Protein AF-A0AAQ4DG81-F1 (afdb_monomer_lite)

InterPro domains:
  IPR052586 Activating signal cointegrator 1 complex subunit 2 [PTHR21494] (2-215)

pLDDT: mean 88.27, std 15.43, range [37.88, 98.56]

Sequence (234 aa):
MHFIDKQKFADLIYENFIFDIPKIFDVCVMFGRGNHDLVCRMVEHIMSCQPKYSSDLKDIEDTMLLAFERAEQSIQSEDDSDIYAAPRRLDEGKASEGSQLCLMPFWKLLERITYTVDIAATLATFLEVYPTAATIFTLETVGPRLSRFFDATFPALKEELVRRNAVKSFEPVFSMVKKRLSYAKTCVLKVFRSLLQQSCLQPLIELGQAKQVGQEIPYLESFFEVICNCLTEK

Secondary structure (DSSP, 8-state):
-----HHHHHHHHHHTTS--HHHHHHHHHHHTTTSHHHHHHHHHHHHHH-THHHHHHHHTHHHHHHHHHHHHHHHHSPPS--TTSPPPPTT------S-GGGTS-HHHHHHHHHHHHHHHHHHHHHHHH-GGGGGTS-HHHHHHHHHHHHHHHHHHHHHHHHHHHHHH--HHHHHHHHHHHHHHHHHHHHHHHHHHIIIIIHHHHHHHHHT-TTTTHHHHHHHHHHHHHHHHT-

Radius of gyration: 21.44 Å; chains: 1; bounding box: 72×44×58 Å

Foldseek 3Di:
DDDDDLLRVLCCCPVVPVDAPVVLLVCLLVCCVPPVVVNLVVSCSNCVSHVVNLVSLLVCLVVLLVLLVCLLVLQVDDDPPPPPDDDDDPVPPPDDPDRCLLVDDPVSLLVSLVSLLSSLSSLLSSCVSPLLSLQSHDLLVVLLSLLLSLVRRLVSSVVSLVVVCVPPVPPVVSVVSVVSSVNSSVSSVSSNVSNLCNQAVVVLVVCVVVVVPPPNVVSVVSNVSSVVSSVVSD

Structure (mmCIF, N/CA/C/O backbone):
data_AF-A0AAQ4DG81-F1
#
_entry.id   AF-A0AAQ4DG81-F1
#
loop_
_atom_site.group_PDB
_atom_site.id
_atom_site.type_symbol
_atom_site.label_atom_id
_atom_site.label_alt_id
_atom_site.label_comp_id
_atom_site.label_asym_id
_atom_site.label_entity_id
_atom_site.label_seq_id
_atom_site.pdbx_PDB_ins_code
_atom_site.Cartn_x
_atom_site.Cartn_y
_atom_site.Cartn_z
_atom_site.occupancy
_atom_site.B_iso_or_equiv
_atom_site.auth_seq_id
_atom_site.auth_comp_id
_atom_site.auth_asym_id
_atom_site.auth_atom_id
_atom_site.pdbx_PDB_model_num
ATOM 1 N N . MET A 1 1 ? -39.486 -6.828 5.037 1.00 52.09 1 MET A N 1
ATOM 2 C CA . MET A 1 1 ? -38.156 -6.251 5.318 1.00 52.09 1 MET A CA 1
ATOM 3 C C . MET A 1 1 ? -37.238 -7.424 5.619 1.00 52.09 1 MET A C 1
ATOM 5 O O . MET A 1 1 ? -37.469 -8.099 6.612 1.00 52.09 1 MET A O 1
ATOM 9 N N . HIS A 1 2 ? -36.319 -7.762 4.714 1.00 77.94 2 HIS A N 1
ATOM 10 C CA . HIS A 1 2 ? -35.383 -8.869 4.925 1.00 77.94 2 HIS A CA 1
ATOM 11 C C . HIS A 1 2 ? -34.107 -8.299 5.543 1.00 77.94 2 HIS A C 1
ATOM 13 O O . HIS A 1 2 ? -33.476 -7.442 4.933 1.00 77.94 2 HIS A O 1
ATOM 19 N N . PHE A 1 3 ? -33.766 -8.731 6.756 1.00 88.31 3 PHE A N 1
ATOM 20 C CA . PHE A 1 3 ? -32.523 -8.362 7.429 1.00 88.31 3 PHE A CA 1
ATOM 21 C C . PHE A 1 3 ? -31.887 -9.607 8.048 1.00 88.31 3 PHE A C 1
ATOM 23 O O . PHE A 1 3 ? -32.584 -10.560 8.401 1.00 88.31 3 PHE A O 1
ATOM 30 N N . ILE A 1 4 ? -30.562 -9.593 8.148 1.00 89.75 4 ILE A N 1
ATOM 31 C CA . ILE A 1 4 ? -29.772 -10.616 8.832 1.00 89.75 4 ILE A CA 1
ATOM 32 C C . ILE A 1 4 ? -29.310 -9.997 10.154 1.00 89.75 4 ILE A C 1
ATOM 34 O O . ILE A 1 4 ? -28.958 -8.820 10.197 1.00 89.75 4 ILE A O 1
ATOM 38 N N . ASP A 1 5 ? -29.352 -10.775 11.233 1.00 93.81 5 ASP A N 1
ATOM 39 C CA . ASP A 1 5 ? -28.763 -10.391 12.520 1.00 93.81 5 ASP A CA 1
ATOM 40 C C . ASP A 1 5 ? -27.277 -10.029 12.338 1.00 93.81 5 ASP A C 1
ATOM 42 O O . ASP A 1 5 ? -26.565 -10.722 11.609 1.00 93.81 5 ASP A O 1
ATOM 46 N N . LYS A 1 6 ? -26.804 -8.965 13.002 1.00 91.62 6 LYS A N 1
ATOM 47 C CA . LYS A 1 6 ? -25.427 -8.464 12.882 1.00 91.62 6 LYS A CA 1
ATOM 48 C C . LYS A 1 6 ? -24.381 -9.555 13.136 1.00 91.62 6 LYS A C 1
ATOM 50 O O . LYS A 1 6 ? -23.441 -9.667 12.355 1.00 91.62 6 LYS A O 1
ATOM 55 N N . GLN A 1 7 ? -24.561 -10.376 14.173 1.00 94.06 7 GLN A N 1
ATOM 56 C CA .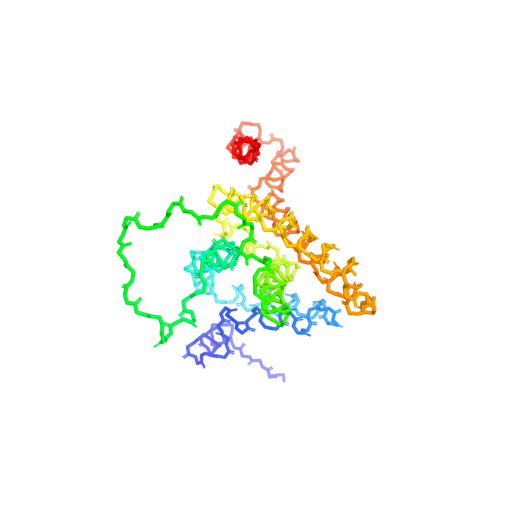 GLN A 1 7 ? -23.606 -11.439 14.492 1.00 94.06 7 GLN A CA 1
ATOM 57 C C . GLN A 1 7 ? -23.649 -12.543 13.435 1.00 94.06 7 GLN A C 1
ATOM 59 O O . GLN A 1 7 ? -22.614 -12.959 12.930 1.00 94.06 7 GLN A O 1
ATOM 64 N N . LYS A 1 8 ? -24.852 -12.957 13.017 1.00 95.31 8 LYS A N 1
ATOM 65 C CA . LYS A 1 8 ? -25.003 -13.975 11.965 1.00 95.31 8 LYS A CA 1
ATOM 66 C C . LYS A 1 8 ? -24.430 -13.511 10.631 1.00 95.31 8 LYS A C 1
ATOM 68 O O . LYS A 1 8 ? -23.891 -14.325 9.894 1.00 95.31 8 LYS A O 1
ATOM 73 N N . PHE A 1 9 ? -24.559 -12.225 10.311 1.00 95.38 9 PHE A N 1
ATOM 74 C CA . PHE A 1 9 ? -23.943 -11.637 9.128 1.00 95.38 9 PHE A CA 1
ATOM 75 C C . PHE A 1 9 ? -22.414 -11.663 9.234 1.00 95.38 9 PHE A C 1
ATOM 77 O O . PHE A 1 9 ? -21.766 -12.109 8.292 1.00 95.38 9 PHE A O 1
ATOM 84 N N . ALA A 1 10 ? -21.852 -11.254 10.376 1.00 96.31 10 ALA A N 1
ATOM 85 C CA . ALA A 1 10 ? -20.411 -11.274 10.627 1.00 96.31 10 ALA A CA 1
ATOM 86 C C . ALA A 1 10 ? -19.812 -12.689 10.539 1.00 96.31 10 ALA A C 1
ATOM 88 O O . ALA A 1 10 ? -18.753 -12.873 9.936 1.00 96.31 10 ALA A O 1
ATOM 89 N N . ASP A 1 11 ? -20.500 -13.687 11.097 1.00 96.88 11 ASP A N 1
ATOM 90 C CA . ASP A 1 11 ? -20.086 -15.091 11.023 1.00 96.88 11 ASP A CA 1
ATOM 91 C C . ASP A 1 11 ? -20.225 -15.622 9.589 1.00 96.88 11 ASP A C 1
ATOM 93 O O . ASP A 1 11 ? -19.331 -16.291 9.080 1.00 96.88 11 ASP A O 1
ATOM 97 N N . LEU A 1 12 ? -21.314 -15.276 8.892 1.00 96.88 12 LEU A N 1
ATOM 98 C CA . LEU A 1 12 ? -21.535 -15.684 7.505 1.00 96.88 12 LEU A CA 1
ATOM 99 C C . LEU A 1 12 ? -20.408 -15.195 6.590 1.00 96.88 12 LEU A C 1
ATOM 101 O O . LEU A 1 12 ? -19.873 -15.997 5.826 1.00 96.88 12 LEU A O 1
ATOM 105 N N . ILE A 1 13 ? -20.054 -13.906 6.653 1.00 97.25 13 ILE A N 1
ATOM 106 C CA . ILE A 1 13 ? -19.060 -13.333 5.734 1.00 97.25 13 ILE A CA 1
ATOM 107 C C . ILE A 1 13 ? -17.643 -13.854 5.989 1.00 97.25 13 ILE A C 1
ATOM 109 O O . ILE A 1 13 ? -16.891 -14.029 5.030 1.00 97.25 13 ILE A O 1
ATOM 113 N N . TYR A 1 14 ? -17.316 -14.139 7.253 1.00 97.94 14 TYR A N 1
ATOM 114 C CA . TYR A 1 14 ? -15.988 -14.580 7.670 1.00 97.94 14 TYR A CA 1
ATOM 115 C C . TYR A 1 14 ? -15.810 -16.088 7.518 1.00 97.94 14 TYR A C 1
ATOM 117 O O . TYR A 1 14 ? -14.952 -16.541 6.767 1.00 97.94 14 TYR A O 1
ATOM 125 N N . GLU A 1 15 ? -16.669 -16.878 8.164 1.00 97.56 15 GLU A N 1
ATOM 126 C CA . GLU A 1 15 ? -16.514 -18.337 8.246 1.00 97.56 15 GLU A CA 1
ATOM 127 C C . GLU A 1 15 ? -16.753 -19.030 6.893 1.00 97.56 15 GLU A C 1
ATOM 129 O O . GLU A 1 15 ? -16.342 -20.171 6.696 1.00 97.56 15 GLU A O 1
ATOM 134 N N . ASN A 1 16 ? -17.399 -18.348 5.937 1.00 97.44 16 ASN A N 1
ATOM 135 C CA . ASN A 1 16 ? -17.627 -18.865 4.583 1.00 97.44 16 ASN A CA 1
ATOM 136 C C . ASN A 1 16 ? -16.730 -18.205 3.523 1.00 97.44 16 ASN A C 1
ATOM 138 O O . ASN A 1 16 ? -16.992 -18.376 2.333 1.00 97.44 16 ASN A O 1
ATOM 142 N N . PHE A 1 17 ? -15.699 -17.449 3.925 1.00 96.50 17 PHE A N 1
ATOM 143 C CA . PHE A 1 17 ? -14.748 -16.791 3.015 1.00 96.50 17 PHE A CA 1
ATOM 144 C C . PHE A 1 17 ? -15.415 -15.915 1.939 1.00 96.50 17 PHE A C 1
ATOM 146 O O . PHE A 1 17 ? -14.898 -15.770 0.827 1.00 96.50 17 PHE A O 1
ATOM 153 N N . ILE A 1 18 ? -16.571 -15.321 2.263 1.00 97.25 18 ILE A N 1
ATOM 154 C CA . ILE A 1 18 ? -17.243 -14.365 1.371 1.00 97.25 18 ILE A CA 1
ATOM 155 C C . ILE A 1 18 ? -16.333 -13.154 1.170 1.00 97.25 18 ILE A C 1
ATOM 157 O O . ILE A 1 18 ? -16.189 -12.665 0.050 1.00 97.25 18 ILE A O 1
ATOM 161 N N . PHE A 1 19 ? -15.674 -12.726 2.249 1.00 97.44 19 PHE A N 1
ATOM 162 C CA . PHE A 1 19 ? -14.574 -11.776 2.203 1.00 97.44 19 PHE A CA 1
ATOM 163 C C . PHE A 1 19 ? -13.348 -12.328 2.929 1.00 97.44 19 PHE A C 1
ATOM 165 O O . PHE A 1 19 ? -13.460 -12.918 4.003 1.00 97.44 19 PHE A O 1
ATOM 172 N N . ASP A 1 20 ? -12.187 -12.062 2.343 1.00 96.69 20 ASP A N 1
ATOM 173 C CA . ASP A 1 20 ? -10.876 -12.042 2.985 1.00 96.69 20 ASP A CA 1
ATOM 174 C C . ASP A 1 20 ? -10.201 -10.696 2.661 1.00 96.69 20 ASP A C 1
ATOM 176 O O . ASP A 1 20 ? -10.697 -9.928 1.828 1.00 96.69 20 ASP A O 1
ATOM 180 N N . ILE A 1 21 ? -9.090 -10.379 3.331 1.00 97.25 21 ILE A N 1
ATOM 181 C CA . ILE A 1 21 ? -8.389 -9.102 3.122 1.00 97.25 21 ILE A CA 1
ATOM 182 C C . ILE A 1 21 ? -7.982 -8.890 1.648 1.00 97.25 21 ILE A C 1
ATOM 184 O O . ILE A 1 21 ? -8.259 -7.806 1.130 1.00 97.25 21 ILE A O 1
ATOM 188 N N . PRO A 1 22 ? -7.437 -9.890 0.919 1.00 96.69 22 PRO A N 1
ATOM 189 C CA . PRO A 1 22 ? -7.179 -9.748 -0.516 1.00 96.69 22 PRO A CA 1
ATOM 190 C C . PRO A 1 22 ? -8.425 -9.396 -1.347 1.00 96.69 22 PRO A C 1
ATOM 192 O O . PRO A 1 22 ? -8.369 -8.485 -2.167 1.00 96.69 22 PRO A O 1
ATOM 195 N N . LYS A 1 23 ? -9.583 -10.028 -1.108 1.00 97.69 23 LYS A N 1
ATOM 196 C CA . LYS A 1 23 ? -10.835 -9.668 -1.802 1.00 97.69 23 LYS A CA 1
ATOM 197 C C . LYS A 1 23 ? -11.294 -8.253 -1.460 1.00 97.69 23 LYS A C 1
ATOM 199 O O . LYS A 1 23 ? -11.835 -7.564 -2.322 1.00 97.69 23 LYS A O 1
ATOM 204 N N . ILE A 1 24 ? -11.097 -7.804 -0.220 1.00 98.12 24 ILE A N 1
ATOM 205 C CA . ILE A 1 24 ? -11.407 -6.423 0.181 1.00 98.12 24 ILE A CA 1
ATOM 206 C C . ILE A 1 24 ? -10.501 -5.441 -0.573 1.00 98.12 24 ILE A C 1
ATOM 208 O O . ILE A 1 24 ? -10.992 -4.440 -1.097 1.00 98.12 24 ILE A O 1
ATOM 212 N N . PHE A 1 25 ? -9.209 -5.746 -0.703 1.00 97.94 25 PHE A N 1
ATOM 213 C CA . PHE A 1 25 ? -8.278 -4.971 -1.524 1.00 97.94 25 PHE A CA 1
ATOM 214 C C . PHE A 1 25 ? -8.734 -4.884 -2.984 1.00 97.94 25 PHE A C 1
ATOM 216 O O . PHE A 1 25 ? -8.826 -3.778 -3.527 1.00 97.94 25 PHE A O 1
ATOM 223 N N . ASP A 1 26 ? -9.100 -6.015 -3.587 1.00 97.69 26 ASP A N 1
ATOM 224 C CA . ASP A 1 26 ? -9.597 -6.067 -4.964 1.00 97.69 26 ASP A CA 1
ATOM 225 C C . ASP A 1 26 ? -10.853 -5.209 -5.142 1.00 97.69 26 ASP A C 1
ATOM 227 O O . ASP A 1 26 ? -10.960 -4.436 -6.096 1.00 97.69 26 ASP A O 1
ATOM 231 N N . VAL A 1 27 ? -11.798 -5.280 -4.199 1.00 98.00 27 VAL A N 1
ATOM 232 C CA . VAL A 1 27 ? -13.010 -4.451 -4.213 1.00 98.00 27 VAL A CA 1
ATOM 233 C C . VAL A 1 27 ? -12.665 -2.960 -4.197 1.00 98.00 27 VAL A C 1
ATOM 235 O O . VAL A 1 27 ? -13.229 -2.193 -4.987 1.00 98.00 27 VAL A O 1
ATOM 238 N N . CYS A 1 28 ? -11.730 -2.543 -3.339 1.00 98.25 28 CYS A N 1
ATOM 239 C CA . CYS A 1 28 ? -11.278 -1.156 -3.262 1.00 98.25 28 CYS A CA 1
ATOM 240 C C . CYS A 1 28 ? -10.670 -0.690 -4.590 1.00 98.25 28 CYS A C 1
ATOM 242 O O . CYS A 1 28 ? -11.063 0.355 -5.109 1.00 98.25 28 CYS A O 1
ATOM 244 N N . VAL A 1 29 ? -9.758 -1.470 -5.174 1.00 97.12 29 VAL A N 1
ATOM 245 C CA . VAL A 1 29 ? -9.079 -1.114 -6.432 1.00 97.12 29 VAL A CA 1
ATOM 246 C C . VAL A 1 29 ? -10.050 -1.078 -7.610 1.00 97.12 29 VAL A C 1
ATOM 248 O O . VAL A 1 29 ? -10.037 -0.130 -8.399 1.00 97.12 29 VAL A O 1
ATOM 251 N N . MET A 1 30 ? -10.914 -2.087 -7.727 1.00 96.50 30 MET A N 1
ATOM 252 C CA . MET A 1 30 ? -11.793 -2.254 -8.884 1.00 96.50 30 MET A CA 1
ATOM 253 C C . MET A 1 30 ? -12.976 -1.285 -8.869 1.00 96.50 30 MET A C 1
ATOM 255 O O . MET A 1 30 ? -13.354 -0.755 -9.917 1.00 96.50 30 MET A O 1
ATOM 259 N N . PHE A 1 31 ? -13.565 -1.026 -7.697 1.00 97.06 31 PHE A N 1
ATOM 260 C CA . PHE A 1 31 ? -14.816 -0.267 -7.589 1.00 97.06 31 PHE A CA 1
ATOM 261 C C . PHE A 1 31 ? -14.678 1.072 -6.859 1.00 97.06 31 PHE A C 1
ATOM 263 O O . PHE A 1 31 ? -15.556 1.925 -7.011 1.00 97.06 31 PHE A O 1
ATOM 270 N N . GLY A 1 32 ? -13.585 1.306 -6.125 1.00 94.31 32 GLY A N 1
ATOM 271 C CA . GLY A 1 32 ? -13.413 2.492 -5.280 1.00 94.31 32 GLY A CA 1
ATOM 272 C C . GLY A 1 32 ? -13.394 3.814 -6.047 1.00 94.31 32 GLY A C 1
ATOM 273 O O . GLY A 1 32 ? -13.863 4.820 -5.531 1.00 94.31 32 GLY A O 1
ATOM 274 N N . ARG A 1 33 ? -12.936 3.833 -7.306 1.00 90.31 33 ARG A N 1
ATOM 275 C CA . ARG A 1 33 ? -12.939 5.061 -8.124 1.00 90.31 33 ARG A CA 1
ATOM 276 C C . ARG A 1 33 ? -14.325 5.428 -8.665 1.00 90.31 33 ARG A C 1
ATOM 278 O O . ARG A 1 33 ? -14.633 6.607 -8.794 1.00 90.31 33 ARG A O 1
ATOM 285 N N . GLY A 1 34 ? -15.126 4.432 -9.044 1.00 92.81 34 GLY A N 1
ATOM 286 C CA . GLY A 1 34 ? -16.436 4.645 -9.672 1.00 92.81 34 GLY A CA 1
ATOM 287 C C . GLY A 1 34 ? -17.590 4.737 -8.675 1.00 92.81 34 GLY A C 1
ATOM 288 O O . GLY A 1 34 ? -18.585 5.393 -8.958 1.00 92.81 34 GLY A O 1
ATOM 289 N N . ASN A 1 35 ? -17.452 4.092 -7.514 1.00 95.69 35 ASN A N 1
ATOM 290 C CA . ASN A 1 35 ? -18.508 3.944 -6.512 1.00 95.69 35 ASN A CA 1
ATOM 291 C C . ASN A 1 35 ? -17.991 4.247 -5.096 1.00 95.69 35 ASN A C 1
ATOM 293 O O . ASN A 1 35 ? -18.364 3.554 -4.151 1.00 95.69 35 ASN A O 1
ATOM 297 N N . HIS A 1 36 ? -17.119 5.252 -4.959 1.00 95.31 36 HIS A N 1
ATOM 298 C CA . HIS A 1 36 ? -16.350 5.529 -3.740 1.00 95.31 36 HIS A CA 1
ATOM 299 C C . HIS A 1 36 ? -17.193 5.467 -2.458 1.00 95.31 36 HIS A C 1
ATOM 301 O O . HIS A 1 36 ? -16.982 4.582 -1.637 1.00 95.31 36 HIS A O 1
ATOM 307 N N . ASP A 1 37 ? -18.228 6.303 -2.338 1.00 97.12 37 ASP A N 1
ATOM 308 C CA . ASP A 1 37 ? -19.053 6.394 -1.122 1.00 97.12 37 ASP A CA 1
ATOM 309 C C . ASP A 1 37 ? -19.781 5.086 -0.765 1.00 97.12 37 ASP A C 1
ATOM 311 O O . ASP A 1 37 ? -20.070 4.805 0.401 1.00 97.12 37 ASP A O 1
ATOM 315 N N . LEU A 1 38 ? -20.134 4.278 -1.769 1.00 97.94 38 LEU A N 1
ATOM 316 C CA . LEU A 1 38 ? -20.751 2.973 -1.538 1.00 97.94 38 LEU A CA 1
ATOM 317 C C . LEU A 1 38 ? -19.712 1.966 -1.046 1.00 97.94 38 LEU A C 1
ATOM 319 O O . LEU A 1 38 ? -19.984 1.230 -0.099 1.00 97.94 38 LEU A O 1
ATOM 323 N N . VAL A 1 39 ? -18.534 1.953 -1.669 1.00 98.31 39 VAL A N 1
ATOM 324 C CA . VAL A 1 39 ? -17.438 1.055 -1.304 1.00 98.31 39 VAL A CA 1
ATOM 325 C C . VAL A 1 39 ? -16.915 1.385 0.095 1.00 98.31 39 VAL A C 1
ATOM 327 O O . VAL A 1 39 ? -16.777 0.463 0.890 1.00 98.31 39 VAL A O 1
ATOM 330 N N . CYS A 1 40 ? -16.745 2.665 0.450 1.00 98.31 40 CYS A N 1
ATOM 331 C CA . CYS A 1 40 ? -16.357 3.089 1.802 1.00 98.31 40 CYS A CA 1
ATOM 332 C C . CYS A 1 40 ? -17.328 2.555 2.855 1.00 98.31 40 CYS A C 1
ATOM 334 O O . CYS A 1 40 ? -16.913 1.848 3.768 1.00 98.31 40 CYS A O 1
ATOM 336 N N . ARG A 1 41 ? -18.638 2.781 2.677 1.00 97.88 41 ARG A N 1
ATOM 337 C CA . ARG A 1 41 ? -19.657 2.262 3.607 1.00 97.88 41 ARG A CA 1
ATOM 338 C C . ARG A 1 41 ? -19.664 0.739 3.686 1.00 97.88 41 ARG A C 1
ATOM 340 O O . ARG A 1 41 ? -19.895 0.184 4.755 1.00 97.88 41 ARG A O 1
ATOM 347 N N . MET A 1 42 ? -19.451 0.057 2.563 1.00 97.69 42 MET A N 1
ATOM 348 C CA . MET A 1 42 ? -19.429 -1.402 2.525 1.00 97.69 42 MET A CA 1
ATOM 349 C C . MET A 1 42 ? -18.219 -1.961 3.277 1.00 97.69 42 MET A C 1
ATOM 351 O O . MET A 1 42 ? -18.390 -2.836 4.121 1.00 97.69 42 MET A O 1
ATOM 355 N N . VAL A 1 43 ? -17.020 -1.441 3.007 1.00 98.00 43 VAL A N 1
ATOM 356 C CA . VAL A 1 43 ? -15.783 -1.880 3.666 1.00 98.00 43 VAL A CA 1
ATOM 357 C C . VAL A 1 43 ? -15.807 -1.520 5.147 1.00 98.00 43 VAL A C 1
ATOM 359 O O . VAL A 1 43 ? -15.543 -2.384 5.974 1.00 98.00 43 VAL A O 1
ATOM 362 N N . GLU A 1 44 ? -16.217 -0.303 5.509 1.00 97.06 44 GLU A N 1
ATOM 363 C CA . GLU A 1 44 ? -16.378 0.103 6.909 1.00 97.06 44 GLU A CA 1
ATOM 364 C C . GLU A 1 44 ? -17.353 -0.821 7.652 1.00 97.06 44 GLU A C 1
ATOM 366 O O . GLU A 1 44 ? -17.082 -1.249 8.775 1.00 97.06 44 GLU A O 1
ATOM 371 N N . HIS A 1 45 ? -18.463 -1.205 7.016 1.00 95.62 45 HIS A N 1
ATOM 372 C CA . HIS A 1 45 ? -19.415 -2.144 7.600 1.00 95.62 45 HIS A CA 1
ATOM 373 C C . HIS A 1 45 ? -18.823 -3.554 7.760 1.00 95.62 45 HIS A C 1
ATOM 375 O O . HIS A 1 45 ? -18.995 -4.156 8.816 1.00 95.62 45 HIS A O 1
ATOM 381 N N . ILE A 1 46 ? -18.100 -4.074 6.762 1.00 96.69 46 ILE A N 1
ATOM 382 C CA . ILE A 1 46 ? -17.428 -5.384 6.841 1.00 96.69 46 ILE A CA 1
ATOM 383 C C . ILE A 1 46 ? -16.412 -5.395 7.992 1.00 96.69 46 ILE A C 1
ATOM 385 O O . ILE A 1 46 ? -16.488 -6.259 8.867 1.00 96.69 46 ILE A O 1
ATOM 389 N N . MET A 1 47 ? -15.518 -4.402 8.026 1.00 96.44 47 MET A N 1
ATOM 390 C CA . MET A 1 47 ? -14.441 -4.302 9.015 1.00 96.44 47 MET A CA 1
ATOM 391 C C . MET A 1 47 ? -14.979 -4.083 10.438 1.00 96.44 47 MET A C 1
ATOM 393 O O . MET A 1 47 ? -14.463 -4.657 11.391 1.00 96.44 47 MET A O 1
ATOM 397 N N . SER A 1 48 ? -16.044 -3.289 10.604 1.00 94.19 48 SER A N 1
ATOM 398 C CA . SER A 1 48 ? -16.634 -3.012 11.927 1.00 94.19 48 SER A CA 1
ATOM 399 C C . SER A 1 48 ? -17.571 -4.109 12.444 1.00 94.19 48 SER A C 1
ATOM 401 O O . SER A 1 48 ? -17.767 -4.227 13.656 1.00 94.19 48 SER A O 1
ATOM 403 N N . CYS A 1 49 ? -18.177 -4.910 11.563 1.00 94.19 49 CYS A N 1
ATOM 404 C CA . CYS A 1 49 ? -19.026 -6.032 11.972 1.00 94.19 49 CYS A CA 1
ATOM 405 C C . CYS A 1 49 ? -18.232 -7.254 12.413 1.00 94.19 49 CYS A C 1
ATOM 407 O O . CYS A 1 49 ? -18.715 -7.992 13.268 1.00 94.19 49 CYS A O 1
ATOM 409 N N . GLN A 1 50 ? -17.045 -7.465 11.848 1.00 96.69 50 GLN A N 1
ATOM 410 C CA . GLN A 1 50 ? -16.225 -8.632 12.128 1.00 96.69 50 GLN A CA 1
ATOM 411 C C . GLN A 1 50 ? -14.796 -8.213 12.516 1.00 96.69 50 GLN A C 1
ATOM 413 O O . GLN A 1 50 ? -13.956 -8.008 11.638 1.00 96.69 50 GLN A O 1
ATOM 418 N N . PRO A 1 51 ? -14.487 -8.137 13.826 1.00 94.44 51 PRO A N 1
ATOM 419 C CA . PRO A 1 51 ? -13.174 -7.714 14.315 1.00 94.44 51 PRO A CA 1
ATOM 420 C C . PRO A 1 51 ? -12.009 -8.608 13.873 1.00 94.44 51 PRO A C 1
ATOM 422 O O . PRO A 1 51 ? -10.872 -8.140 13.845 1.00 94.44 51 PRO A O 1
ATOM 425 N N . LYS A 1 52 ? -12.268 -9.877 13.517 1.00 97.12 52 LYS A N 1
ATOM 426 C CA . LYS A 1 52 ? -11.224 -10.794 13.032 1.00 97.12 52 LYS A CA 1
ATOM 427 C C . LYS A 1 52 ? -10.501 -10.253 11.792 1.00 97.12 52 LYS A C 1
ATOM 429 O O . LYS A 1 52 ? -9.297 -10.440 11.690 1.00 97.12 52 LYS A O 1
ATOM 434 N N . TYR A 1 53 ? -11.174 -9.486 10.929 1.00 97.75 53 TYR A N 1
ATOM 435 C CA . TYR A 1 53 ? -10.519 -8.859 9.776 1.00 97.75 53 TYR A CA 1
ATOM 436 C C . TYR A 1 53 ? -9.440 -7.844 10.167 1.00 97.75 53 TYR A C 1
ATOM 438 O O . TYR A 1 53 ? -8.459 -7.698 9.448 1.00 97.75 53 TYR A O 1
ATOM 446 N N . SER A 1 54 ? -9.563 -7.162 11.308 1.00 95.62 54 SER A N 1
ATOM 447 C CA . SER A 1 54 ? -8.490 -6.284 11.793 1.00 95.62 54 SER A CA 1
ATOM 448 C C . SER A 1 54 ? -7.260 -7.079 12.241 1.00 95.62 54 SER A C 1
ATOM 450 O O . SER A 1 54 ? -6.141 -6.608 12.059 1.00 95.62 54 SER A O 1
ATOM 452 N N . SER A 1 55 ? -7.459 -8.281 12.800 1.00 95.94 55 SER A N 1
ATOM 453 C CA . SER A 1 55 ? -6.360 -9.203 13.120 1.00 95.94 55 SER A CA 1
ATOM 454 C C . SER A 1 55 ? -5.707 -9.717 11.843 1.00 95.94 55 SER A C 1
ATOM 456 O O . SER A 1 55 ? -4.500 -9.577 11.693 1.00 95.94 55 SER A O 1
ATOM 458 N N . ASP A 1 56 ? -6.508 -10.203 10.892 1.00 97.06 56 ASP A N 1
ATOM 459 C CA . ASP A 1 56 ? -6.004 -10.680 9.603 1.00 97.06 56 ASP A CA 1
ATOM 460 C C . ASP A 1 56 ? -5.225 -9.571 8.881 1.00 97.06 56 ASP A C 1
ATOM 462 O O . ASP A 1 56 ? -4.165 -9.817 8.316 1.00 97.06 56 ASP A O 1
ATOM 466 N N . LEU A 1 57 ? -5.715 -8.326 8.933 1.00 96.12 57 LEU A N 1
ATOM 467 C CA . LEU A 1 57 ? -5.035 -7.179 8.337 1.00 96.12 57 LEU A CA 1
ATOM 468 C C . LEU A 1 57 ? -3.670 -6.908 8.985 1.00 96.12 57 LEU A C 1
ATOM 470 O O . LEU A 1 57 ? -2.720 -6.564 8.284 1.00 96.12 57 LEU A O 1
ATOM 474 N N . LYS A 1 58 ? -3.565 -7.070 10.306 1.00 95.00 58 LYS A N 1
ATOM 475 C CA . LYS A 1 58 ? -2.291 -6.954 11.015 1.00 95.00 58 LYS A CA 1
ATOM 476 C C . LYS A 1 58 ? -1.325 -8.064 10.599 1.00 95.00 58 LYS A C 1
ATOM 478 O O . LYS A 1 58 ? -0.160 -7.786 10.336 1.00 95.00 58 LYS A O 1
ATOM 483 N N . ASP A 1 59 ? -1.819 -9.291 10.464 1.00 94.06 59 ASP A N 1
ATOM 484 C CA . ASP A 1 59 ? -1.008 -10.446 10.068 1.00 94.06 59 ASP A CA 1
ATOM 485 C C . ASP A 1 59 ? -0.477 -10.330 8.624 1.00 94.06 59 ASP A C 1
ATOM 487 O O . ASP A 1 59 ? 0.551 -10.924 8.290 1.00 94.06 59 ASP A O 1
ATOM 491 N N . ILE A 1 60 ? -1.121 -9.534 7.757 1.00 93.44 60 ILE A N 1
ATOM 492 C CA . ILE A 1 60 ? -0.598 -9.274 6.407 1.00 93.44 60 ILE A CA 1
ATOM 493 C C . ILE A 1 60 ? 0.445 -8.151 6.331 1.00 93.44 60 ILE A C 1
ATOM 495 O O . ILE A 1 60 ? 1.007 -7.968 5.248 1.00 93.44 60 ILE A O 1
ATOM 499 N N . GLU A 1 61 ? 0.715 -7.398 7.406 1.00 94.00 61 GLU A N 1
ATOM 500 C CA . GLU A 1 61 ? 1.678 -6.279 7.396 1.00 94.00 61 GLU A CA 1
ATOM 501 C C . GLU A 1 61 ? 3.041 -6.721 6.847 1.00 94.00 61 GLU A C 1
ATOM 503 O O . GLU A 1 61 ? 3.523 -6.158 5.861 1.00 94.00 61 GLU A O 1
ATOM 508 N N . ASP A 1 62 ? 3.605 -7.795 7.403 1.00 92.62 62 ASP A N 1
ATOM 509 C CA . ASP A 1 62 ? 4.887 -8.356 6.965 1.00 92.62 62 ASP A CA 1
ATOM 510 C C . ASP A 1 62 ? 4.839 -8.837 5.512 1.00 92.62 62 ASP A C 1
ATOM 512 O O . ASP A 1 62 ? 5.790 -8.666 4.748 1.00 92.62 62 ASP A O 1
ATOM 516 N N . THR A 1 63 ? 3.709 -9.409 5.091 1.00 93.69 63 THR A N 1
ATOM 517 C CA . THR A 1 63 ? 3.523 -9.871 3.708 1.00 93.69 63 THR A CA 1
ATOM 518 C C . THR A 1 63 ? 3.502 -8.694 2.731 1.00 93.69 63 THR A C 1
ATOM 520 O O . THR A 1 63 ? 4.070 -8.780 1.639 1.00 93.69 63 THR A O 1
ATOM 523 N N . MET A 1 64 ? 2.879 -7.581 3.121 1.00 94.38 64 MET A N 1
ATOM 524 C CA . MET A 1 64 ? 2.845 -6.342 2.349 1.00 94.38 64 MET A CA 1
ATOM 525 C C . MET A 1 64 ? 4.238 -5.711 2.260 1.00 94.38 64 MET A C 1
ATOM 527 O O . MET A 1 64 ? 4.678 -5.374 1.160 1.00 94.38 64 MET A O 1
ATOM 531 N N . LEU A 1 65 ? 4.971 -5.629 3.374 1.00 94.69 65 LEU A N 1
ATOM 532 C CA . LEU A 1 65 ? 6.347 -5.128 3.381 1.00 94.69 65 LEU A CA 1
ATOM 533 C C . LEU A 1 65 ? 7.260 -5.982 2.504 1.00 94.69 65 LEU A C 1
ATOM 535 O O . LEU A 1 65 ? 7.990 -5.450 1.667 1.00 94.69 65 LEU A O 1
ATOM 539 N N . LEU A 1 66 ? 7.136 -7.305 2.596 1.00 94.69 66 LEU A N 1
ATOM 540 C CA . LEU A 1 66 ? 7.870 -8.232 1.746 1.00 94.69 66 LEU A CA 1
ATOM 541 C C . LEU A 1 66 ? 7.543 -8.041 0.257 1.00 94.69 66 LEU A C 1
ATOM 543 O O . LEU A 1 66 ? 8.409 -8.239 -0.595 1.00 94.69 66 LEU A O 1
ATOM 547 N N . ALA A 1 67 ? 6.318 -7.642 -0.096 1.00 95.75 67 ALA A N 1
ATOM 548 C CA . ALA A 1 67 ? 5.961 -7.339 -1.480 1.00 95.75 67 ALA A CA 1
ATOM 549 C C . ALA A 1 67 ? 6.710 -6.105 -2.017 1.00 95.75 67 ALA A C 1
ATOM 551 O O . ALA A 1 67 ? 7.201 -6.150 -3.151 1.00 95.75 67 ALA A O 1
ATOM 552 N N . PHE A 1 68 ? 6.848 -5.048 -1.205 1.00 96.38 68 PHE A N 1
ATOM 553 C CA . PHE A 1 68 ? 7.658 -3.866 -1.529 1.00 96.38 68 PHE A CA 1
ATOM 554 C C . PHE A 1 68 ? 9.153 -4.193 -1.591 1.00 96.38 68 PHE A C 1
ATOM 556 O O . PHE A 1 68 ? 9.819 -3.817 -2.554 1.00 96.38 68 PHE A O 1
ATOM 563 N N . GLU A 1 69 ? 9.669 -4.961 -0.632 1.00 94.44 69 GLU A N 1
ATOM 564 C CA . GLU A 1 69 ? 11.066 -5.411 -0.627 1.00 94.44 69 GLU A CA 1
ATOM 565 C C . GLU A 1 69 ? 11.392 -6.260 -1.858 1.00 94.44 69 GLU A C 1
ATOM 567 O O . GLU A 1 69 ? 12.418 -6.054 -2.500 1.00 94.44 69 GLU A O 1
ATOM 572 N N . ARG A 1 70 ? 10.498 -7.173 -2.257 1.00 92.31 70 ARG A N 1
ATOM 573 C CA . ARG A 1 70 ? 10.654 -7.954 -3.493 1.00 92.31 70 ARG A CA 1
ATOM 574 C C . ARG A 1 70 ? 10.648 -7.067 -4.731 1.00 92.31 70 ARG A C 1
ATOM 576 O O . ARG A 1 70 ? 11.411 -7.326 -5.658 1.00 92.31 70 ARG A O 1
ATOM 583 N N . ALA A 1 71 ? 9.810 -6.030 -4.767 1.00 93.06 71 ALA A N 1
ATOM 584 C CA . ALA A 1 71 ? 9.816 -5.069 -5.866 1.00 93.06 71 ALA A CA 1
ATOM 585 C C . ALA A 1 71 ? 11.157 -4.315 -5.939 1.00 93.06 71 ALA A C 1
ATOM 587 O O . ALA A 1 71 ? 11.734 -4.244 -7.024 1.00 93.06 71 ALA A O 1
ATOM 588 N N . GLU A 1 72 ? 11.691 -3.846 -4.807 1.00 92.81 72 GLU A N 1
ATOM 589 C CA . GLU A 1 72 ? 13.026 -3.228 -4.716 1.00 92.81 72 GLU A CA 1
ATOM 590 C C . GLU A 1 72 ? 14.130 -4.199 -5.168 1.00 92.81 72 GLU A C 1
ATOM 592 O O . GLU A 1 72 ? 14.916 -3.889 -6.061 1.00 92.81 72 GLU A O 1
ATOM 597 N N . GLN A 1 73 ? 14.169 -5.408 -4.608 1.00 89.44 73 GLN A N 1
ATOM 598 C CA . GLN A 1 73 ? 15.186 -6.417 -4.920 1.00 89.44 73 GLN A CA 1
ATOM 599 C C . GLN A 1 73 ? 15.136 -6.849 -6.385 1.00 89.44 73 GLN A C 1
ATOM 601 O O . GLN A 1 73 ? 16.175 -7.082 -6.998 1.00 89.44 73 GLN A O 1
ATOM 606 N N . SER A 1 74 ? 13.949 -6.910 -6.990 1.00 85.94 74 SER A N 1
ATOM 607 C CA . SER A 1 74 ? 13.787 -7.273 -8.404 1.00 85.94 74 SER A CA 1
ATOM 608 C C . SER A 1 74 ? 14.405 -6.269 -9.388 1.00 85.94 74 SER A C 1
ATOM 610 O O . SER A 1 74 ? 14.545 -6.571 -10.574 1.00 85.94 74 SER A O 1
ATOM 612 N N . ILE A 1 75 ? 14.755 -5.075 -8.901 1.00 85.19 75 ILE A N 1
ATOM 613 C CA . ILE A 1 75 ? 15.461 -4.030 -9.648 1.00 85.19 75 ILE A CA 1
ATOM 614 C C . ILE A 1 75 ? 16.983 -4.186 -9.511 1.00 85.19 75 ILE A C 1
ATOM 616 O O . ILE A 1 75 ? 17.720 -3.797 -10.416 1.00 85.19 75 ILE A O 1
ATOM 620 N N . GLN A 1 76 ? 17.440 -4.753 -8.391 1.00 76.31 76 GLN A N 1
ATOM 621 C CA . GLN A 1 76 ? 18.851 -4.894 -8.019 1.00 76.31 76 GLN A CA 1
ATOM 622 C C . GLN A 1 76 ? 19.441 -6.281 -8.337 1.00 76.31 76 GLN A C 1
ATOM 624 O O . GLN A 1 76 ? 20.660 -6.419 -8.360 1.00 76.31 76 GLN A O 1
ATOM 629 N N . SER A 1 77 ? 18.600 -7.302 -8.525 1.00 68.94 77 SER A N 1
ATOM 630 C CA . SER A 1 77 ? 19.015 -8.705 -8.662 1.00 68.94 77 SER A CA 1
ATOM 631 C C . SER A 1 77 ? 19.300 -9.130 -10.100 1.00 68.94 77 SER A C 1
ATOM 633 O O . SER A 1 77 ? 18.600 -8.730 -11.038 1.00 68.94 77 SER A O 1
ATOM 635 N N . GLU A 1 78 ? 20.295 -10.017 -10.234 1.00 55.25 78 GLU A N 1
ATOM 636 C CA . GLU A 1 78 ? 20.514 -10.798 -11.449 1.00 55.25 78 GLU A CA 1
ATOM 637 C C . GLU A 1 78 ? 19.318 -11.743 -11.572 1.00 55.25 78 GLU A C 1
ATOM 639 O O . GLU A 1 78 ? 18.930 -12.381 -10.595 1.00 55.25 78 GLU A O 1
ATOM 644 N N . ASP A 1 79 ? 18.672 -11.786 -12.736 1.00 52.34 79 ASP A N 1
ATOM 645 C CA . ASP A 1 79 ? 17.552 -12.698 -12.962 1.00 52.34 79 ASP A CA 1
ATOM 646 C C . ASP A 1 79 ? 17.938 -14.141 -12.561 1.00 52.34 79 ASP A C 1
ATOM 648 O O . ASP A 1 79 ? 18.855 -14.716 -13.141 1.00 52.34 79 ASP A O 1
ATOM 652 N N . ASP A 1 80 ? 17.125 -14.783 -11.715 1.00 48.03 80 ASP A N 1
ATOM 653 C CA . ASP A 1 80 ? 17.062 -16.250 -11.524 1.00 48.03 80 ASP A CA 1
ATOM 654 C C . ASP A 1 80 ? 16.596 -16.997 -12.802 1.00 48.03 80 ASP A C 1
ATOM 656 O O . ASP A 1 80 ? 16.270 -18.185 -12.784 1.00 48.03 80 ASP A O 1
ATOM 660 N N . SER A 1 81 ? 16.532 -16.320 -13.955 1.00 44.19 81 SER A N 1
ATOM 661 C CA . SER A 1 81 ? 16.081 -16.895 -15.224 1.00 44.19 81 SER A CA 1
ATOM 662 C C . SER A 1 81 ? 17.210 -17.524 -16.031 1.00 44.19 81 SER A C 1
ATOM 664 O O . SER A 1 81 ? 17.208 -17.436 -17.256 1.00 44.19 81 SER A O 1
ATOM 666 N N . ASP A 1 82 ? 18.133 -18.189 -15.353 1.00 43.12 82 ASP A N 1
ATOM 667 C CA . ASP A 1 82 ? 19.106 -19.066 -15.975 1.00 43.12 82 ASP A CA 1
ATOM 668 C C . ASP A 1 82 ? 18.922 -20.494 -15.439 1.00 43.12 82 ASP A C 1
ATOM 670 O O . ASP A 1 82 ? 19.810 -21.109 -14.858 1.00 43.12 82 ASP A O 1
ATOM 674 N N . ILE A 1 83 ? 17.771 -21.095 -15.760 1.00 43.78 83 ILE A N 1
ATOM 675 C CA . ILE A 1 83 ? 17.595 -22.563 -15.716 1.00 43.78 83 ILE A CA 1
ATOM 676 C C . ILE A 1 83 ? 18.624 -23.262 -16.653 1.00 43.78 83 ILE A C 1
ATOM 678 O O . ILE A 1 83 ? 18.791 -24.479 -16.612 1.00 43.78 83 ILE A O 1
ATOM 682 N N . TYR A 1 84 ? 19.369 -22.491 -17.461 1.00 44.66 84 TYR A N 1
ATOM 683 C CA . TYR A 1 84 ? 20.458 -22.942 -18.328 1.00 44.66 84 TYR A CA 1
ATOM 684 C C . TYR A 1 84 ? 21.852 -22.362 -18.013 1.00 44.66 84 TYR A C 1
ATOM 686 O O . TYR A 1 84 ? 22.787 -22.714 -18.737 1.00 44.66 84 TYR A O 1
ATOM 694 N N . ALA A 1 85 ? 22.060 -21.527 -16.981 1.00 46.94 85 ALA A N 1
ATOM 695 C CA . ALA A 1 85 ? 23.437 -21.167 -16.615 1.00 46.94 85 ALA A CA 1
ATOM 696 C C . ALA A 1 85 ? 24.040 -22.223 -15.701 1.00 46.94 85 ALA A C 1
ATOM 698 O O . ALA A 1 85 ? 23.457 -22.648 -14.705 1.00 46.94 85 ALA A O 1
ATOM 699 N N . ALA A 1 86 ? 25.251 -22.637 -16.059 1.00 37.88 86 ALA A N 1
ATOM 700 C CA . ALA A 1 86 ? 26.083 -23.475 -15.219 1.00 37.88 86 ALA A CA 1
ATOM 701 C C . ALA A 1 86 ? 26.264 -22.844 -13.819 1.00 37.88 86 ALA A C 1
ATOM 703 O O . ALA A 1 86 ? 26.307 -21.614 -13.712 1.00 37.88 86 ALA A O 1
ATOM 704 N N . PRO A 1 87 ? 26.423 -23.661 -12.757 1.00 42.19 87 PRO A N 1
ATOM 705 C CA . PRO A 1 87 ? 26.661 -23.162 -11.406 1.00 42.19 87 PRO A CA 1
ATOM 706 C C . PRO A 1 87 ? 27.877 -22.229 -11.385 1.00 42.19 87 PRO A C 1
ATOM 708 O O . PRO A 1 87 ? 28.982 -22.648 -11.740 1.00 42.19 87 PRO A O 1
ATOM 711 N N . ARG A 1 88 ? 27.681 -20.973 -10.973 1.00 53.25 88 ARG A N 1
ATOM 712 C CA . ARG A 1 88 ? 28.778 -20.019 -10.761 1.00 53.25 88 ARG A CA 1
ATOM 713 C C . ARG A 1 88 ? 29.303 -20.118 -9.339 1.00 53.25 88 ARG A C 1
ATOM 715 O O . ARG A 1 88 ? 28.567 -20.439 -8.404 1.00 53.25 88 ARG A O 1
ATOM 722 N N . ARG A 1 89 ? 30.601 -19.875 -9.179 1.00 48.09 89 ARG A N 1
ATOM 723 C CA . ARG A 1 89 ? 31.263 -19.940 -7.878 1.00 48.09 89 ARG A CA 1
ATOM 724 C C . ARG A 1 89 ? 31.015 -18.643 -7.094 1.00 48.09 89 ARG A C 1
ATOM 726 O O . ARG A 1 89 ? 30.943 -17.560 -7.668 1.00 48.09 89 ARG A O 1
ATOM 733 N N . LEU A 1 90 ? 30.899 -18.761 -5.771 1.00 46.00 90 LEU A N 1
ATOM 734 C CA . LEU A 1 90 ? 30.569 -17.670 -4.833 1.00 46.00 90 LEU A CA 1
ATOM 735 C C . LEU A 1 90 ? 31.572 -16.495 -4.837 1.00 46.00 90 LEU A C 1
ATOM 737 O O . LEU A 1 90 ? 31.290 -15.435 -4.288 1.00 46.00 90 LEU A O 1
ATOM 741 N N . ASP A 1 91 ? 32.739 -16.676 -5.449 1.00 50.72 91 ASP A N 1
ATOM 742 C CA . ASP A 1 91 ? 33.826 -15.708 -5.583 1.00 50.72 91 ASP A CA 1
ATOM 743 C C . ASP A 1 91 ? 33.721 -14.800 -6.829 1.00 50.72 91 ASP A C 1
ATOM 745 O O . ASP A 1 91 ? 34.467 -13.826 -6.927 1.00 50.72 91 ASP A O 1
ATOM 749 N N . GLU A 1 92 ? 32.772 -15.039 -7.743 1.00 46.34 92 GLU A N 1
ATOM 750 C CA . GLU A 1 92 ? 32.617 -14.261 -8.991 1.00 46.34 92 GLU A CA 1
ATOM 751 C C . GLU A 1 92 ? 31.658 -13.052 -8.878 1.00 46.34 92 GLU A C 1
ATOM 753 O O . GLU A 1 92 ? 31.586 -12.224 -9.785 1.00 46.34 92 GLU A O 1
ATOM 758 N N . GLY A 1 93 ? 30.962 -12.882 -7.748 1.00 43.69 93 GLY A N 1
ATOM 759 C CA . GLY A 1 93 ? 29.902 -11.875 -7.547 1.00 43.69 93 GLY A CA 1
ATOM 760 C C . GLY A 1 93 ? 30.347 -10.419 -7.332 1.00 43.69 93 GLY A C 1
ATOM 761 O O . GLY A 1 93 ? 29.628 -9.653 -6.697 1.00 43.69 93 GLY A O 1
ATOM 762 N N . LYS A 1 94 ? 31.534 -10.012 -7.799 1.00 42.03 94 LYS A N 1
ATOM 763 C CA . LYS A 1 94 ? 32.056 -8.637 -7.618 1.00 42.03 94 LYS A CA 1
ATOM 764 C C . LYS A 1 94 ? 32.457 -7.944 -8.921 1.00 42.03 94 LYS A C 1
ATOM 766 O O . LYS A 1 94 ? 33.406 -7.165 -8.937 1.00 42.03 94 LYS A O 1
ATOM 771 N N . ALA A 1 95 ? 31.749 -8.207 -10.018 1.00 38.75 95 ALA A N 1
ATOM 772 C CA . ALA A 1 95 ? 32.055 -7.569 -11.296 1.00 38.75 95 ALA A CA 1
ATOM 773 C C . ALA A 1 95 ? 30.814 -7.252 -12.148 1.00 38.75 95 ALA A C 1
ATOM 775 O O . ALA A 1 95 ? 30.691 -7.739 -13.266 1.00 38.75 95 ALA A O 1
ATOM 776 N N . SER A 1 96 ? 29.924 -6.381 -11.658 1.00 40.66 96 SER A N 1
ATOM 777 C CA . SER A 1 96 ? 29.279 -5.378 -12.521 1.00 40.66 96 SER A CA 1
ATOM 778 C C . SER A 1 96 ? 28.623 -4.273 -11.689 1.00 40.66 96 SER A C 1
ATOM 780 O O . SER A 1 96 ? 27.515 -4.424 -11.190 1.00 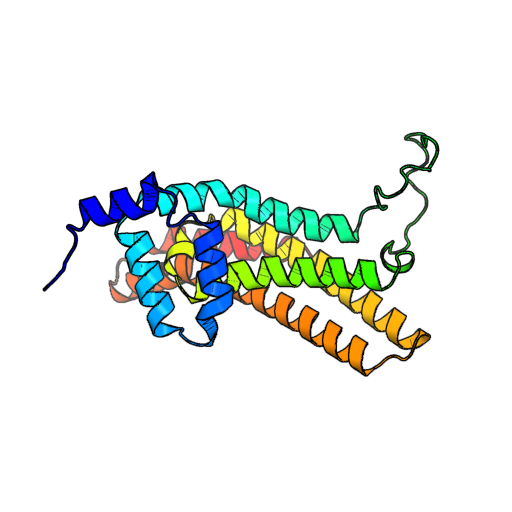40.66 96 SER A O 1
ATOM 782 N N . GLU A 1 97 ? 29.291 -3.127 -11.567 1.00 39.66 97 GLU A N 1
ATOM 783 C CA . GLU A 1 97 ? 28.720 -1.869 -11.050 1.00 39.66 97 GLU A CA 1
ATOM 784 C C . GLU A 1 97 ? 27.837 -1.160 -12.107 1.00 39.66 97 GLU A C 1
ATOM 786 O O . GLU A 1 97 ? 27.723 0.064 -12.138 1.00 39.66 97 GLU A O 1
ATOM 791 N N . GLY A 1 98 ? 27.223 -1.917 -13.023 1.00 46.66 98 GLY A N 1
ATOM 792 C CA . GLY A 1 98 ? 26.249 -1.416 -13.990 1.00 46.66 98 GLY A CA 1
ATOM 793 C C . GLY A 1 98 ? 24.829 -1.750 -13.543 1.00 46.66 98 GLY A C 1
ATOM 794 O O . GLY A 1 98 ? 24.555 -2.886 -13.169 1.00 46.66 98 GLY A O 1
ATOM 795 N N . SER A 1 99 ? 23.907 -0.782 -13.614 1.00 55.28 99 SER A N 1
ATOM 796 C CA . SER A 1 99 ? 22.479 -1.013 -13.348 1.00 55.28 99 SER A CA 1
ATOM 797 C C . SER A 1 99 ? 21.966 -2.169 -14.215 1.00 55.28 99 SER A C 1
ATOM 799 O O . SER A 1 99 ? 21.844 -2.030 -15.432 1.00 55.28 99 SER A O 1
ATOM 801 N N . GLN A 1 100 ? 21.685 -3.325 -13.612 1.00 69.19 100 GLN A N 1
ATOM 802 C CA . GLN A 1 100 ? 21.296 -4.562 -14.310 1.00 69.19 100 GLN A CA 1
ATOM 803 C C . GLN A 1 100 ? 19.967 -4.430 -15.062 1.00 69.19 100 GLN A C 1
ATOM 805 O O . GLN A 1 100 ? 19.711 -5.133 -16.045 1.00 69.19 100 GLN A O 1
ATOM 810 N N . LEU A 1 101 ? 19.173 -3.424 -14.685 1.00 81.44 101 LEU A N 1
ATOM 811 C CA . LEU A 1 101 ? 18.058 -2.926 -15.474 1.00 81.44 101 LEU A CA 1
ATOM 812 C C . LEU A 1 101 ? 18.440 -2.676 -16.935 1.00 81.44 101 LEU A C 1
ATOM 814 O O . LEU A 1 101 ? 17.588 -2.847 -17.794 1.00 81.44 101 LEU A O 1
ATOM 818 N N . CYS A 1 102 ? 19.679 -2.299 -17.261 1.00 80.44 102 CYS A N 1
ATOM 819 C CA . CYS A 1 102 ? 20.075 -2.019 -18.640 1.00 80.44 102 CYS A CA 1
ATOM 820 C C . CYS A 1 102 ? 20.122 -3.262 -19.544 1.00 80.44 102 CYS A C 1
ATOM 822 O O . CYS A 1 102 ? 19.939 -3.125 -20.759 1.00 80.44 102 CYS A O 1
ATOM 824 N N . LEU A 1 103 ? 20.320 -4.450 -18.957 1.00 82.06 103 LEU A N 1
ATOM 825 C CA . LEU A 1 103 ? 20.502 -5.724 -19.659 1.00 82.06 103 LEU A CA 1
ATOM 826 C C . LEU A 1 103 ? 19.174 -6.430 -19.959 1.00 82.06 103 LEU A C 1
ATOM 828 O O . LEU A 1 103 ? 19.061 -7.137 -20.961 1.00 82.06 103 LEU A O 1
ATOM 832 N N . MET A 1 104 ? 18.144 -6.226 -19.132 1.00 85.62 104 MET A N 1
ATOM 833 C CA . MET A 1 104 ? 16.877 -6.947 -19.289 1.00 85.62 104 MET A CA 1
ATOM 834 C C . MET A 1 104 ? 16.045 -6.465 -20.499 1.00 85.62 104 MET A C 1
ATOM 836 O O . MET A 1 104 ? 16.057 -5.279 -20.856 1.00 85.62 104 MET A O 1
ATOM 840 N N . PRO A 1 105 ? 15.229 -7.332 -21.124 1.00 89.62 105 PRO A N 1
ATOM 841 C CA . PRO A 1 105 ? 14.268 -6.925 -22.150 1.00 89.62 105 PRO A CA 1
ATOM 842 C C . PRO A 1 105 ? 13.269 -5.860 -21.664 1.00 89.62 105 PRO A C 1
ATOM 844 O O . PRO A 1 105 ? 12.999 -5.721 -20.476 1.00 89.62 105 PRO A O 1
ATOM 847 N N . PHE A 1 106 ? 12.682 -5.087 -22.587 1.00 89.19 106 PHE A N 1
ATOM 848 C CA . PHE A 1 106 ? 11.746 -4.006 -22.219 1.00 89.19 106 PHE A CA 1
ATOM 849 C C . PHE A 1 106 ? 10.455 -4.506 -21.564 1.00 89.19 106 PHE A C 1
ATOM 851 O O . PHE A 1 106 ? 9.926 -3.833 -20.687 1.00 89.19 106 PHE A O 1
ATOM 858 N N . TRP A 1 107 ? 9.972 -5.685 -21.951 1.00 89.94 107 TRP A N 1
ATOM 859 C CA . TRP A 1 107 ? 8.789 -6.278 -21.332 1.00 89.94 107 TRP A CA 1
ATOM 860 C C . TRP A 1 107 ? 9.034 -6.636 -19.858 1.00 89.94 107 TRP A C 1
ATOM 862 O O . TRP A 1 107 ? 8.176 -6.333 -19.040 1.00 89.94 107 TRP A O 1
ATOM 872 N N . LYS A 1 108 ? 10.225 -7.141 -19.490 1.00 90.50 108 LYS A N 1
ATOM 873 C CA . LYS A 1 108 ? 10.587 -7.381 -18.080 1.00 90.50 108 LYS A CA 1
ATOM 874 C C . LYS A 1 108 ? 10.586 -6.083 -17.272 1.00 90.50 108 LYS A C 1
ATOM 876 O O . LYS A 1 108 ? 10.017 -6.032 -16.190 1.00 90.50 108 LYS A O 1
ATOM 881 N N . LEU A 1 109 ? 11.143 -4.997 -17.822 1.00 90.81 109 LEU A N 1
ATOM 882 C CA . LEU A 1 109 ? 11.068 -3.675 -17.183 1.00 90.81 109 LEU A CA 1
ATOM 883 C C . LEU A 1 109 ? 9.608 -3.222 -16.984 1.00 90.81 109 LEU A C 1
ATOM 885 O O . LEU A 1 109 ? 9.266 -2.673 -15.938 1.00 90.81 109 LEU A O 1
ATOM 889 N N . LEU A 1 110 ? 8.742 -3.459 -17.976 1.00 92.56 110 LEU A N 1
ATOM 890 C CA . LEU A 1 110 ? 7.314 -3.154 -17.875 1.00 92.56 110 LEU A CA 1
ATOM 891 C C . LEU A 1 110 ? 6.625 -3.986 -16.786 1.00 92.56 110 LEU A C 1
ATOM 893 O O . LEU A 1 110 ? 5.790 -3.438 -16.069 1.00 92.56 110 LEU A O 1
ATOM 897 N N . GLU A 1 111 ? 6.970 -5.263 -16.639 1.00 92.50 111 GLU A N 1
ATOM 898 C CA . GLU A 1 111 ? 6.467 -6.119 -15.559 1.00 92.50 111 GLU A CA 1
ATOM 899 C C . GLU A 1 111 ? 6.888 -5.598 -14.186 1.00 92.50 111 GLU A C 1
ATOM 901 O O . GLU A 1 111 ? 6.032 -5.465 -13.316 1.00 92.50 111 GLU A O 1
ATOM 906 N N . ARG A 1 112 ? 8.159 -5.203 -14.004 1.00 93.19 112 ARG A N 1
ATOM 907 C CA . ARG A 1 112 ? 8.625 -4.602 -12.740 1.00 93.19 112 ARG A CA 1
ATOM 908 C C . ARG A 1 112 ? 7.848 -3.329 -12.401 1.00 93.19 112 ARG A C 1
ATOM 910 O O . ARG A 1 112 ? 7.338 -3.199 -11.294 1.00 93.19 112 ARG A O 1
ATOM 917 N N . ILE A 1 113 ? 7.685 -2.424 -13.372 1.00 95.19 113 ILE A N 1
ATOM 918 C CA . ILE A 1 113 ? 6.906 -1.188 -13.183 1.00 95.19 113 ILE A CA 1
ATOM 919 C C . ILE A 1 113 ? 5.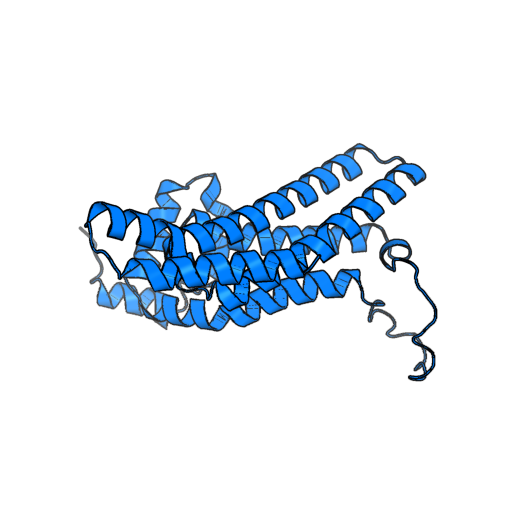437 -1.500 -12.885 1.00 95.19 113 ILE A C 1
ATOM 921 O O . ILE A 1 113 ? 4.835 -0.837 -12.046 1.00 95.19 113 ILE A O 1
ATOM 925 N N . THR A 1 114 ? 4.849 -2.481 -13.570 1.00 95.62 114 THR A N 1
ATOM 926 C CA . THR A 1 114 ? 3.446 -2.869 -13.365 1.00 95.62 114 THR A CA 1
ATOM 927 C C . THR A 1 114 ? 3.255 -3.444 -11.968 1.00 95.62 114 THR A C 1
ATOM 929 O O . THR A 1 114 ? 2.398 -2.957 -11.246 1.00 95.62 114 THR A O 1
ATOM 932 N N . TYR A 1 115 ? 4.133 -4.344 -11.524 1.00 96.44 115 TYR A N 1
ATOM 933 C CA . TYR A 1 115 ? 4.100 -4.876 -10.165 1.00 96.44 115 TYR A CA 1
ATOM 934 C C . TYR A 1 115 ? 4.241 -3.773 -9.103 1.00 96.44 115 TYR A C 1
ATOM 936 O O . TYR A 1 115 ? 3.461 -3.734 -8.155 1.00 96.44 115 TYR A O 1
ATOM 944 N N . THR A 1 116 ? 5.160 -2.814 -9.291 1.00 96.94 116 THR A N 1
ATOM 945 C CA . THR A 1 116 ? 5.276 -1.630 -8.417 1.00 96.94 116 THR A CA 1
ATOM 946 C C . THR A 1 116 ? 3.988 -0.803 -8.373 1.00 96.94 116 THR A C 1
ATOM 948 O O . THR A 1 116 ? 3.604 -0.317 -7.310 1.00 96.94 116 THR A O 1
ATOM 951 N N . VAL A 1 117 ? 3.320 -0.619 -9.516 1.00 97.62 117 VAL A N 1
ATOM 952 C CA . VAL A 1 117 ? 2.025 0.073 -9.576 1.00 97.62 117 VAL A CA 1
ATOM 953 C C . VAL A 1 117 ? 0.967 -0.710 -8.816 1.00 97.62 117 VAL A C 1
ATOM 955 O O . VAL A 1 117 ? 0.259 -0.103 -8.019 1.00 97.62 117 VAL A O 1
ATOM 958 N N . ASP A 1 118 ? 0.878 -2.018 -9.033 1.00 97.00 118 ASP A N 1
ATOM 959 C CA . ASP A 1 118 ? -0.170 -2.859 -8.466 1.00 97.00 118 ASP A CA 1
ATOM 960 C C . ASP A 1 118 ? -0.095 -2.868 -6.937 1.00 97.00 118 ASP A C 1
ATOM 962 O O . ASP A 1 118 ? -1.084 -2.544 -6.278 1.00 97.00 118 ASP A O 1
ATOM 966 N N . ILE A 1 119 ? 1.083 -3.119 -6.353 1.00 97.12 119 ILE A N 1
ATOM 967 C CA . ILE A 1 119 ? 1.236 -3.139 -4.889 1.00 97.12 119 ILE A CA 1
ATOM 968 C C . ILE A 1 119 ? 0.986 -1.756 -4.266 1.00 97.12 119 ILE A C 1
ATOM 970 O O . ILE A 1 119 ? 0.285 -1.643 -3.259 1.00 97.12 119 ILE A O 1
ATOM 974 N N . ALA A 1 120 ? 1.484 -0.682 -4.892 1.00 98.00 120 ALA A N 1
ATOM 975 C CA . ALA A 1 120 ? 1.333 0.670 -4.363 1.00 98.00 120 ALA A CA 1
ATOM 976 C C . ALA A 1 120 ? -0.113 1.173 -4.475 1.00 98.00 120 ALA A C 1
ATOM 978 O O . ALA A 1 120 ? -0.639 1.759 -3.529 1.00 98.00 120 ALA A O 1
ATOM 979 N N . ALA A 1 121 ? -0.762 0.956 -5.622 1.00 97.75 121 ALA A N 1
ATOM 980 C CA . ALA A 1 121 ? -2.132 1.393 -5.870 1.00 97.75 121 ALA A CA 1
ATOM 981 C C . ALA A 1 121 ? -3.138 0.611 -5.024 1.00 97.75 121 ALA A C 1
ATOM 983 O O . ALA A 1 121 ? -4.104 1.206 -4.546 1.00 97.75 121 ALA A O 1
ATOM 984 N N . THR A 1 122 ? -2.893 -0.684 -4.806 1.00 97.81 122 THR A N 1
ATOM 985 C CA . THR A 1 122 ? -3.729 -1.531 -3.950 1.00 97.81 122 THR A CA 1
ATOM 986 C C . THR A 1 122 ? -3.776 -0.992 -2.530 1.00 97.81 122 THR A C 1
ATOM 988 O O . THR A 1 122 ? -4.851 -0.648 -2.036 1.00 97.81 122 THR A O 1
ATOM 991 N N . LEU A 1 123 ? -2.609 -0.808 -1.908 1.00 97.50 123 LEU A N 1
ATOM 992 C CA . LEU A 1 123 ? -2.540 -0.303 -0.541 1.00 97.50 123 LEU A CA 1
ATOM 993 C C . LEU A 1 123 ? -3.048 1.142 -0.434 1.00 97.50 123 LEU A C 1
ATOM 995 O O . LEU A 1 123 ? -3.810 1.463 0.476 1.00 97.50 123 LEU A O 1
ATOM 999 N N . ALA A 1 124 ? -2.687 2.011 -1.386 1.00 98.25 124 ALA A N 1
ATOM 1000 C CA . ALA A 1 124 ? -3.142 3.401 -1.384 1.00 98.25 124 ALA A CA 1
ATOM 1001 C C . ALA A 1 124 ? -4.666 3.511 -1.494 1.00 98.25 124 ALA A C 1
ATOM 1003 O O . ALA A 1 124 ? -5.274 4.310 -0.788 1.00 98.25 124 ALA A O 1
ATOM 1004 N N . THR A 1 125 ? -5.281 2.714 -2.369 1.00 98.06 125 THR A N 1
ATOM 1005 C CA . THR A 1 125 ? -6.730 2.756 -2.597 1.00 98.06 125 THR A CA 1
ATOM 1006 C C . THR A 1 125 ? -7.488 2.135 -1.430 1.00 98.06 125 THR A C 1
ATOM 1008 O O . THR A 1 125 ? -8.523 2.663 -1.034 1.00 98.06 125 THR A O 1
ATOM 1011 N N . PHE A 1 126 ? -6.966 1.061 -0.832 1.00 98.19 126 PHE A N 1
ATOM 1012 C CA . PHE A 1 126 ? -7.531 0.497 0.391 1.00 98.19 126 PHE A CA 1
ATOM 1013 C C . PHE A 1 126 ? -7.540 1.514 1.539 1.00 98.19 126 PHE A C 1
ATOM 1015 O O . PHE A 1 126 ? -8.588 1.734 2.138 1.00 98.19 126 PHE A O 1
ATOM 1022 N N . LEU A 1 127 ? -6.417 2.191 1.795 1.00 97.56 127 LEU A N 1
ATOM 1023 C CA . LEU A 1 127 ? -6.331 3.209 2.849 1.00 97.56 127 LEU A CA 1
ATOM 1024 C C . LEU A 1 127 ? -7.127 4.484 2.530 1.00 97.56 127 LEU A C 1
ATOM 1026 O O . LEU A 1 127 ? -7.501 5.211 3.443 1.00 97.56 127 LEU A O 1
ATOM 1030 N N . GLU A 1 128 ? -7.394 4.773 1.255 1.00 97.31 128 GLU A N 1
ATOM 1031 C CA . GLU A 1 128 ? -8.301 5.854 0.851 1.00 97.31 128 GLU A CA 1
ATOM 1032 C C . GLU A 1 128 ? -9.770 5.489 1.126 1.00 97.31 128 GLU A C 1
ATOM 1034 O O . GLU A 1 128 ? -10.540 6.340 1.562 1.00 97.31 128 GLU A O 1
ATOM 1039 N N . VAL A 1 129 ? -10.150 4.226 0.911 1.00 97.94 129 VAL A N 1
ATOM 1040 C CA . VAL A 1 129 ? -11.506 3.708 1.166 1.00 97.94 129 VAL A CA 1
ATOM 1041 C C . VAL A 1 129 ? -11.772 3.482 2.656 1.00 97.94 129 VAL A C 1
ATOM 1043 O O . VAL A 1 129 ? -12.875 3.743 3.132 1.00 97.94 129 VAL A O 1
ATOM 1046 N N . TYR A 1 130 ? -10.782 2.986 3.398 1.00 97.12 130 TYR A N 1
ATOM 1047 C CA . TYR A 1 130 ? -10.899 2.680 4.822 1.00 97.12 130 TYR A CA 1
ATOM 1048 C C . TYR A 1 130 ? -9.703 3.247 5.606 1.00 97.12 130 TYR A C 1
ATOM 1050 O O . TYR A 1 130 ? -8.789 2.509 5.978 1.00 97.12 130 TYR A O 1
ATOM 1058 N N . PRO A 1 131 ? -9.691 4.567 5.885 1.00 96.00 131 PRO A N 1
ATOM 1059 C CA . PRO A 1 131 ? -8.546 5.239 6.504 1.00 96.00 131 PRO A CA 1
ATOM 1060 C C . PRO A 1 131 ? -8.169 4.698 7.881 1.00 96.00 131 PRO A C 1
ATOM 1062 O O . PRO A 1 131 ? -6.992 4.676 8.221 1.00 96.00 131 PRO A O 1
ATOM 1065 N N . THR A 1 132 ? -9.139 4.213 8.662 1.00 93.62 132 THR A N 1
ATOM 1066 C CA . THR A 1 132 ? -8.896 3.647 9.997 1.00 93.62 132 THR A CA 1
ATOM 1067 C C . THR A 1 132 ? -7.940 2.455 9.964 1.00 93.62 132 THR A C 1
ATOM 1069 O O . THR A 1 132 ? -7.217 2.246 10.929 1.00 93.62 132 THR A O 1
ATOM 1072 N N . ALA A 1 133 ? -7.848 1.713 8.855 1.00 95.62 133 ALA A N 1
ATOM 1073 C CA . ALA A 1 133 ? -6.856 0.646 8.729 1.00 95.62 133 ALA A CA 1
ATOM 1074 C C . ALA A 1 133 ? -5.406 1.130 8.853 1.00 95.62 133 ALA A C 1
ATOM 1076 O O . ALA A 1 133 ? -4.533 0.342 9.201 1.00 95.62 133 ALA A O 1
ATOM 1077 N N . ALA A 1 134 ? -5.130 2.409 8.599 1.00 95.94 134 ALA A N 1
ATOM 1078 C CA . ALA A 1 134 ? -3.787 2.953 8.739 1.00 95.94 134 ALA A CA 1
ATOM 1079 C C . ALA A 1 134 ? -3.252 2.861 10.180 1.00 95.94 134 ALA A C 1
ATOM 1081 O O . ALA A 1 134 ? -2.046 2.738 10.345 1.00 95.94 134 ALA A O 1
ATOM 1082 N N . THR A 1 135 ? -4.119 2.869 11.202 1.00 94.38 135 THR A N 1
ATOM 1083 C CA . THR A 1 135 ? -3.699 2.710 12.608 1.00 94.38 135 THR A CA 1
ATOM 1084 C C . THR A 1 135 ? -3.415 1.260 12.993 1.00 94.38 135 THR A C 1
ATOM 1086 O O . THR A 1 135 ? -2.818 1.012 14.038 1.00 94.38 135 THR A O 1
ATOM 1089 N N . ILE A 1 136 ? -3.855 0.298 12.174 1.00 94.56 136 ILE A N 1
ATOM 1090 C CA . ILE A 1 136 ? -3.547 -1.126 12.360 1.00 94.56 136 ILE A CA 1
ATOM 1091 C C . ILE A 1 136 ? -2.104 -1.403 11.938 1.00 94.56 136 ILE A C 1
ATOM 1093 O O . ILE A 1 136 ? -1.457 -2.264 12.532 1.00 94.56 136 ILE A O 1
ATOM 1097 N N . PHE A 1 137 ? -1.609 -0.653 10.949 1.00 94.19 137 PHE A N 1
ATOM 1098 C CA . PHE A 1 137 ? -0.231 -0.743 10.501 1.00 94.19 137 PHE A CA 1
ATOM 1099 C C . PHE A 1 137 ? 0.728 0.002 11.439 1.00 94.19 137 PHE A C 1
ATOM 1101 O O . PHE A 1 137 ? 0.464 1.131 11.862 1.00 94.19 137 PHE A O 1
ATOM 1108 N N . THR A 1 138 ? 1.880 -0.603 11.710 1.00 92.94 138 THR A N 1
ATOM 1109 C CA . THR A 1 138 ? 2.924 -0.044 12.573 1.00 92.94 138 THR A CA 1
ATOM 1110 C C . THR A 1 138 ? 3.721 1.008 11.804 1.00 92.94 138 THR A C 1
ATOM 1112 O O . THR A 1 138 ? 4.550 0.676 10.953 1.00 92.94 138 THR A O 1
ATOM 1115 N N . LEU A 1 139 ? 3.491 2.295 12.078 1.00 93.69 139 LEU A N 1
ATOM 1116 C CA . LEU A 1 139 ? 4.133 3.395 11.346 1.00 93.69 139 LEU A CA 1
ATOM 1117 C C . LEU A 1 139 ? 5.667 3.353 11.466 1.00 93.69 139 LEU A C 1
ATOM 1119 O O . LEU A 1 139 ? 6.365 3.603 10.486 1.00 93.69 139 LEU A O 1
ATOM 1123 N N . GLU A 1 140 ? 6.188 3.003 12.637 1.00 92.44 140 GLU A N 1
ATOM 1124 C CA . GLU A 1 140 ? 7.619 2.908 12.937 1.00 92.44 140 GLU A CA 1
ATOM 1125 C C . GLU A 1 140 ? 8.308 1.802 12.127 1.00 92.44 140 GLU A C 1
ATOM 1127 O O . GLU A 1 140 ? 9.489 1.908 11.802 1.00 92.44 140 GLU A O 1
ATOM 1132 N N . THR A 1 141 ? 7.567 0.756 11.753 1.00 92.50 141 THR A N 1
ATOM 1133 C CA . THR A 1 141 ? 8.064 -0.351 10.924 1.00 92.50 141 THR A CA 1
ATOM 1134 C C . THR A 1 141 ? 7.839 -0.078 9.439 1.00 92.50 141 THR A C 1
ATOM 1136 O O . THR A 1 141 ? 8.766 -0.177 8.633 1.00 92.50 141 THR A O 1
ATOM 1139 N N . VAL A 1 142 ? 6.615 0.298 9.064 1.00 94.06 142 VAL A N 1
ATOM 1140 C CA . VAL A 1 142 ? 6.210 0.478 7.665 1.00 94.06 142 VAL A CA 1
ATOM 1141 C C . VAL A 1 142 ? 6.803 1.750 7.062 1.00 94.06 142 VAL A C 1
ATOM 1143 O O . VAL A 1 142 ? 7.202 1.753 5.898 1.00 94.06 142 VAL A O 1
ATOM 1146 N N . GLY A 1 143 ? 6.897 2.828 7.841 1.00 94.12 143 GLY A N 1
ATOM 1147 C CA . GLY A 1 143 ? 7.364 4.136 7.388 1.00 94.12 143 GLY A CA 1
ATOM 1148 C C . GLY A 1 143 ? 8.766 4.100 6.770 1.00 94.12 143 GLY A C 1
ATOM 1149 O O . GLY A 1 143 ? 8.888 4.386 5.575 1.00 94.12 143 GLY A O 1
ATOM 1150 N N . PRO A 1 144 ? 9.810 3.708 7.525 1.00 93.38 144 PRO A N 1
ATOM 1151 C CA . PRO A 1 144 ? 11.173 3.614 6.999 1.00 93.38 144 PRO A CA 1
ATOM 1152 C C . PRO A 1 144 ? 11.275 2.678 5.789 1.00 93.38 144 PRO A C 1
ATOM 1154 O O . PRO A 1 144 ? 11.861 3.029 4.772 1.00 93.38 144 PRO A O 1
ATOM 1157 N N . ARG A 1 145 ? 10.599 1.521 5.820 1.00 94.19 145 ARG A N 1
ATOM 1158 C CA . ARG A 1 145 ? 10.594 0.573 4.691 1.00 94.19 145 ARG A CA 1
ATOM 1159 C C . ARG A 1 145 ? 10.008 1.172 3.409 1.00 94.19 145 ARG A C 1
ATOM 1161 O O . ARG A 1 145 ? 10.558 0.951 2.330 1.00 94.19 145 ARG A O 1
ATOM 1168 N N . LEU A 1 146 ? 8.928 1.951 3.506 1.00 95.50 146 LEU A N 1
ATOM 1169 C CA . LEU A 1 146 ? 8.370 2.673 2.358 1.00 95.50 146 LEU A CA 1
ATOM 1170 C C . LEU A 1 146 ? 9.294 3.797 1.868 1.00 95.50 146 LEU A C 1
ATOM 1172 O O . LEU A 1 146 ? 9.341 4.038 0.659 1.00 95.50 146 LEU A O 1
ATOM 1176 N N . SER A 1 147 ? 10.019 4.466 2.771 1.00 95.19 147 SER A N 1
ATOM 1177 C CA . SER A 1 147 ? 11.011 5.495 2.428 1.00 95.19 147 SER A CA 1
ATOM 1178 C C . SER A 1 147 ? 12.159 4.897 1.616 1.00 95.19 147 SER A C 1
ATOM 1180 O O . SER A 1 147 ? 12.376 5.298 0.470 1.00 95.19 147 SER A O 1
ATOM 1182 N N . ARG A 1 148 ? 12.792 3.842 2.138 1.00 93.56 148 ARG A N 1
ATOM 1183 C CA . ARG A 1 148 ? 13.814 3.068 1.433 1.00 93.56 148 ARG A CA 1
ATOM 1184 C C . ARG A 1 148 ? 13.334 2.588 0.067 1.00 93.56 148 ARG A C 1
ATOM 1186 O O . ARG A 1 148 ? 14.012 2.807 -0.938 1.00 93.56 148 ARG A O 1
ATOM 1193 N N . PHE A 1 149 ? 12.154 1.964 0.014 1.00 95.38 149 PHE A N 1
ATOM 1194 C CA . PHE A 1 149 ? 11.570 1.503 -1.244 1.00 95.38 149 PHE A CA 1
ATOM 1195 C C . PHE A 1 149 ? 11.453 2.653 -2.250 1.00 95.38 149 PHE A C 1
ATOM 1197 O O . PHE A 1 149 ? 11.798 2.495 -3.423 1.00 95.38 149 PHE A O 1
ATOM 1204 N N . PHE A 1 150 ? 10.975 3.815 -1.800 1.00 95.62 150 PHE A N 1
ATOM 1205 C CA . PHE A 1 150 ? 10.776 4.983 -2.644 1.00 95.62 150 PHE A CA 1
ATOM 1206 C C . PHE A 1 150 ? 12.095 5.517 -3.218 1.00 95.62 150 PHE A C 1
ATOM 1208 O O . PHE A 1 150 ? 12.178 5.761 -4.429 1.00 95.62 150 PHE A O 1
ATOM 1215 N N . ASP A 1 151 ? 13.115 5.669 -2.375 1.00 93.06 151 ASP A N 1
ATOM 1216 C CA . ASP A 1 151 ? 14.413 6.224 -2.763 1.00 93.06 151 ASP A CA 1
ATOM 1217 C C . ASP A 1 151 ? 15.231 5.252 -3.626 1.00 93.06 151 ASP A C 1
ATOM 1219 O O . ASP A 1 151 ? 15.895 5.684 -4.569 1.00 93.06 151 ASP A O 1
ATOM 1223 N N . ALA A 1 152 ? 15.113 3.941 -3.403 1.00 91.69 152 ALA A N 1
ATOM 1224 C CA . ALA A 1 152 ? 15.792 2.935 -4.218 1.00 91.69 152 ALA A CA 1
ATOM 1225 C C . ALA A 1 152 ? 15.092 2.679 -5.570 1.00 91.69 152 ALA A C 1
ATOM 1227 O O . ALA A 1 152 ? 15.744 2.549 -6.608 1.00 91.69 152 ALA A O 1
ATOM 1228 N N . THR A 1 153 ? 13.757 2.611 -5.589 1.00 94.00 153 THR A N 1
ATOM 1229 C CA . THR A 1 153 ? 12.998 2.092 -6.743 1.00 94.00 153 THR A CA 1
ATOM 1230 C C . THR A 1 153 ? 12.724 3.151 -7.809 1.00 94.00 153 THR A C 1
ATOM 1232 O O . THR A 1 153 ? 12.969 2.935 -9.001 1.00 94.00 153 THR A O 1
ATOM 1235 N N . PHE A 1 154 ? 12.189 4.314 -7.421 1.00 95.38 154 PHE A N 1
ATOM 1236 C CA . PHE A 1 154 ? 11.704 5.292 -8.402 1.00 95.38 154 PHE A CA 1
ATOM 1237 C C . PHE A 1 154 ? 12.821 5.970 -9.206 1.00 95.38 154 PHE A C 1
ATOM 1239 O O . PHE A 1 154 ? 12.624 6.145 -10.415 1.00 95.38 154 PHE A O 1
ATOM 1246 N N . PRO A 1 155 ? 13.966 6.366 -8.613 1.00 93.81 155 PRO A N 1
ATOM 1247 C CA . PRO A 1 155 ? 15.085 6.910 -9.376 1.00 93.81 155 PRO A CA 1
ATOM 1248 C C . PRO A 1 155 ? 15.629 5.905 -10.393 1.00 93.81 155 PRO A C 1
ATOM 1250 O O . PRO A 1 155 ? 15.698 6.244 -11.575 1.00 93.81 155 PRO A O 1
ATOM 1253 N N . ALA A 1 156 ? 15.889 4.663 -9.969 1.00 93.06 156 ALA A N 1
ATOM 1254 C CA . ALA A 1 156 ? 16.444 3.609 -10.818 1.00 93.06 156 ALA A CA 1
ATOM 1255 C C . ALA A 1 156 ? 15.547 3.301 -12.031 1.00 93.06 156 ALA A C 1
ATOM 1257 O O . ALA A 1 156 ? 15.996 3.339 -13.179 1.00 93.06 156 ALA A O 1
ATOM 1258 N N . LEU A 1 157 ? 14.247 3.076 -11.804 1.00 94.06 157 LEU A N 1
ATOM 1259 C CA . LEU A 1 157 ? 13.297 2.806 -12.890 1.00 94.06 157 LEU A CA 1
ATOM 1260 C C . LEU A 1 157 ? 13.125 4.009 -13.828 1.00 94.06 157 LEU A C 1
ATOM 1262 O O . LEU A 1 157 ? 12.981 3.840 -15.042 1.00 94.06 157 LEU A O 1
ATOM 1266 N N . LYS A 1 158 ? 13.130 5.235 -13.287 1.00 94.19 158 LYS A N 1
ATOM 1267 C CA . LYS A 1 158 ? 12.993 6.460 -14.086 1.00 94.19 158 LYS A CA 1
ATOM 1268 C C . LYS A 1 158 ? 14.210 6.682 -14.977 1.00 94.19 158 LYS A C 1
ATOM 1270 O O . LYS A 1 158 ? 14.031 7.019 -16.148 1.00 94.19 158 LYS A O 1
ATOM 1275 N N . GLU A 1 159 ? 15.412 6.536 -14.430 1.00 92.75 159 GLU A N 1
ATOM 1276 C CA . GLU A 1 159 ? 16.663 6.687 -15.171 1.00 92.75 159 GLU A CA 1
ATOM 1277 C C . GLU A 1 159 ? 16.722 5.695 -16.334 1.00 92.75 159 GLU A C 1
ATOM 1279 O O . GLU A 1 159 ? 16.914 6.097 -17.485 1.00 92.75 159 GLU A O 1
ATOM 1284 N N . GLU A 1 160 ? 16.426 4.423 -16.064 1.00 91.88 160 GLU A N 1
ATOM 1285 C CA . GLU A 1 160 ? 16.426 3.386 -17.091 1.00 91.88 160 GLU A CA 1
ATOM 1286 C C . GLU A 1 160 ? 15.389 3.656 -18.192 1.00 91.88 160 GLU A C 1
ATOM 1288 O O . GLU A 1 160 ? 15.664 3.484 -19.386 1.00 91.88 160 GLU A O 1
ATOM 1293 N N . LEU A 1 161 ? 14.191 4.115 -17.818 1.00 91.75 161 LEU A N 1
ATOM 1294 C CA . LEU A 1 161 ? 13.142 4.437 -18.781 1.00 91.75 161 LEU A CA 1
ATOM 1295 C C . LEU A 1 161 ? 13.560 5.585 -19.714 1.00 91.75 161 LEU A C 1
ATOM 1297 O O . LEU A 1 161 ? 13.328 5.510 -20.922 1.00 91.75 161 LEU A O 1
ATOM 1301 N N . VAL A 1 162 ? 14.197 6.628 -19.168 1.00 91.06 162 VAL A N 1
ATOM 1302 C CA . VAL A 1 162 ? 14.723 7.762 -19.947 1.00 91.06 162 VAL A CA 1
ATOM 1303 C C . VAL A 1 162 ? 15.839 7.301 -20.883 1.00 91.06 162 VAL A C 1
ATOM 1305 O O . VAL A 1 162 ? 15.805 7.622 -22.073 1.00 91.06 162 VAL A O 1
ATOM 1308 N N . ARG A 1 163 ? 16.776 6.492 -20.377 1.00 90.44 163 ARG A N 1
ATOM 1309 C CA . ARG A 1 163 ? 17.887 5.935 -21.156 1.00 90.44 163 ARG A CA 1
ATOM 1310 C C . ARG A 1 163 ? 17.390 5.129 -22.358 1.00 90.44 163 ARG A C 1
ATOM 1312 O O . ARG A 1 163 ? 17.862 5.330 -23.475 1.00 90.44 163 ARG A O 1
ATOM 1319 N N . ARG A 1 164 ? 16.410 4.238 -22.166 1.00 90.44 164 ARG A N 1
ATOM 1320 C CA . ARG A 1 164 ? 15.846 3.423 -23.260 1.00 90.44 164 ARG A CA 1
ATOM 1321 C C . ARG A 1 164 ? 15.081 4.248 -24.288 1.00 90.44 164 ARG A C 1
ATOM 1323 O O . ARG A 1 164 ? 15.163 3.938 -25.479 1.00 90.44 164 ARG A O 1
ATOM 1330 N N . ASN A 1 165 ? 14.349 5.271 -23.848 1.00 89.88 165 ASN A N 1
ATOM 1331 C CA . ASN A 1 165 ? 13.594 6.134 -24.753 1.00 89.88 165 ASN A CA 1
ATOM 1332 C C . ASN A 1 165 ? 14.524 6.894 -25.708 1.00 89.88 165 ASN A C 1
ATOM 1334 O O . ASN A 1 165 ? 14.254 6.952 -26.906 1.00 89.88 165 ASN A O 1
ATOM 1338 N N . ALA A 1 166 ? 15.665 7.375 -25.198 1.00 87.31 166 ALA A N 1
ATOM 1339 C CA . ALA A 1 166 ? 16.683 8.050 -26.002 1.00 87.31 166 ALA A CA 1
ATOM 1340 C C . ALA A 1 166 ? 17.247 7.174 -27.141 1.00 87.31 166 ALA A C 1
ATOM 1342 O O . ALA A 1 166 ? 17.664 7.708 -28.163 1.00 87.31 166 ALA A O 1
ATOM 1343 N N . VAL A 1 167 ? 17.237 5.842 -26.988 1.00 84.44 167 VAL A N 1
ATOM 1344 C CA . VAL A 1 167 ? 17.780 4.893 -27.979 1.00 84.44 167 VAL A CA 1
ATOM 1345 C C . VAL A 1 167 ? 16.715 4.370 -28.949 1.00 84.44 167 VAL A C 1
ATOM 1347 O O . VAL A 1 167 ? 16.979 4.255 -30.141 1.00 84.44 167 VAL A O 1
ATOM 1350 N N . LYS A 1 168 ? 15.528 3.995 -28.452 1.00 77.75 168 LYS A N 1
ATOM 1351 C CA . LYS A 1 168 ? 14.514 3.261 -29.241 1.00 77.75 168 LYS A CA 1
ATOM 1352 C C . LYS A 1 168 ? 13.373 4.131 -29.781 1.00 77.75 168 LYS A C 1
ATOM 1354 O O . LYS A 1 168 ? 12.652 3.665 -30.654 1.00 77.75 168 LYS A O 1
ATOM 1359 N N . SER A 1 169 ? 13.205 5.353 -29.263 1.00 67.50 169 SER A N 1
ATOM 1360 C CA . SER A 1 169 ? 12.233 6.365 -29.710 1.00 67.50 169 SER A CA 1
ATOM 1361 C C . SER A 1 169 ? 10.808 5.827 -29.963 1.00 67.50 169 SER A C 1
ATOM 1363 O O . SER A 1 169 ? 10.270 5.915 -31.065 1.00 67.50 169 SER A O 1
ATOM 1365 N N . PHE A 1 170 ? 10.172 5.250 -28.931 1.00 79.69 170 PHE A N 1
ATOM 1366 C CA . PHE A 1 170 ? 8.781 4.760 -29.006 1.00 79.69 170 PHE A CA 1
ATOM 1367 C C . PHE A 1 170 ? 7.842 5.545 -28.080 1.00 79.69 170 PHE A C 1
ATOM 1369 O O . PHE A 1 170 ? 7.295 5.025 -27.101 1.00 79.69 170 PHE A O 1
ATOM 1376 N N . GLU A 1 171 ? 7.691 6.838 -28.370 1.00 82.62 171 GLU A N 1
ATOM 1377 C CA . GLU A 1 171 ? 7.162 7.811 -27.408 1.00 82.62 171 GLU A CA 1
ATOM 1378 C C . GLU A 1 171 ? 5.782 7.524 -26.798 1.00 82.62 171 GLU A C 1
ATOM 1380 O O . GLU A 1 171 ? 5.617 7.741 -25.592 1.00 82.62 171 GLU A O 1
ATOM 1385 N N . PRO A 1 172 ? 4.780 7.001 -27.534 1.00 87.88 172 PRO A N 1
ATOM 1386 C CA . PRO A 1 172 ? 3.474 6.730 -26.936 1.00 87.88 172 PRO A CA 1
ATOM 1387 C C . PRO A 1 172 ? 3.553 5.767 -25.743 1.00 87.88 172 PRO A C 1
ATOM 1389 O O . PRO A 1 172 ? 2.915 5.993 -24.712 1.00 87.88 172 PRO A O 1
ATOM 1392 N N . VAL A 1 173 ? 4.382 4.723 -25.842 1.00 89.50 173 VAL A N 1
ATOM 1393 C CA . VAL A 1 173 ? 4.544 3.742 -24.763 1.00 89.50 173 VAL A CA 1
ATOM 1394 C C . VAL A 1 173 ? 5.433 4.274 -23.652 1.00 89.50 173 VAL A C 1
ATOM 1396 O O . VAL A 1 173 ? 5.066 4.127 -22.489 1.00 89.50 173 VAL A O 1
ATOM 1399 N N . PHE A 1 174 ? 6.547 4.941 -23.961 1.00 90.50 174 PHE A N 1
ATOM 1400 C CA . PHE A 1 174 ? 7.399 5.527 -22.918 1.00 90.50 174 PHE A CA 1
ATOM 1401 C C . PHE A 1 174 ? 6.641 6.566 -22.082 1.00 90.50 174 PHE A C 1
ATOM 1403 O O . PHE A 1 174 ? 6.730 6.550 -20.853 1.00 90.50 174 PHE A O 1
ATOM 1410 N N . SER A 1 175 ? 5.812 7.399 -22.717 1.00 92.00 175 SER A N 1
ATOM 1411 C CA . SER A 1 175 ? 4.926 8.345 -22.031 1.00 92.00 175 SER A CA 1
ATOM 1412 C C . SER A 1 175 ? 3.908 7.640 -21.128 1.00 92.00 175 SER A C 1
ATOM 1414 O O . SER A 1 175 ? 3.733 8.026 -19.969 1.00 92.00 175 SER A O 1
ATOM 1416 N N . MET A 1 176 ? 3.270 6.570 -21.613 1.00 94.12 176 MET A N 1
ATOM 1417 C CA . MET A 1 176 ? 2.332 5.771 -20.818 1.00 94.12 176 MET A CA 1
ATOM 1418 C C . MET A 1 176 ? 3.007 5.130 -19.598 1.00 94.12 176 MET A C 1
ATOM 1420 O O . MET A 1 176 ? 2.498 5.243 -18.482 1.00 94.12 176 MET A O 1
ATOM 1424 N N . VAL A 1 177 ? 4.166 4.499 -19.788 1.00 95.00 177 VAL A N 1
ATOM 1425 C CA . VAL A 1 177 ? 4.925 3.843 -18.712 1.00 95.00 177 VAL A CA 1
ATOM 1426 C C . VAL A 1 177 ? 5.423 4.866 -17.691 1.00 95.00 177 VAL A C 1
ATOM 1428 O O . VAL A 1 177 ? 5.290 4.652 -16.487 1.00 95.00 177 VAL A O 1
ATOM 1431 N N . LYS A 1 178 ? 5.891 6.034 -18.144 1.00 94.94 178 LYS A N 1
ATOM 1432 C CA . LYS A 1 178 ? 6.292 7.140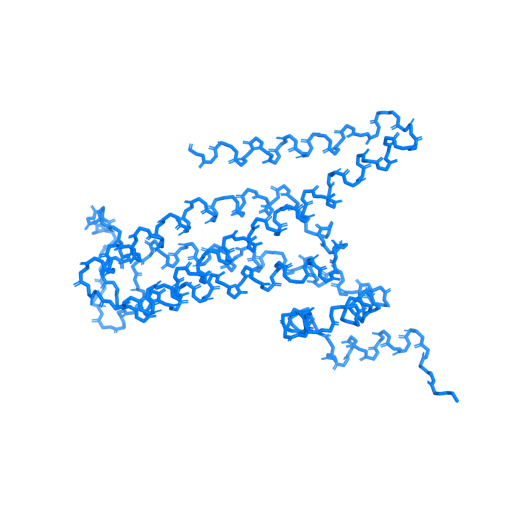 -17.265 1.00 94.94 178 LYS A CA 1
ATOM 1433 C C . LYS A 1 178 ? 5.126 7.641 -16.412 1.00 94.94 178 LYS A C 1
ATOM 1435 O O . LYS A 1 178 ? 5.310 7.893 -15.225 1.00 94.94 178 LYS A O 1
ATOM 1440 N N . LYS A 1 179 ? 3.922 7.767 -16.987 1.00 96.50 179 LYS A N 1
ATOM 1441 C CA . LYS A 1 179 ? 2.711 8.138 -16.234 1.00 96.50 179 LYS A CA 1
ATOM 1442 C C . LYS A 1 179 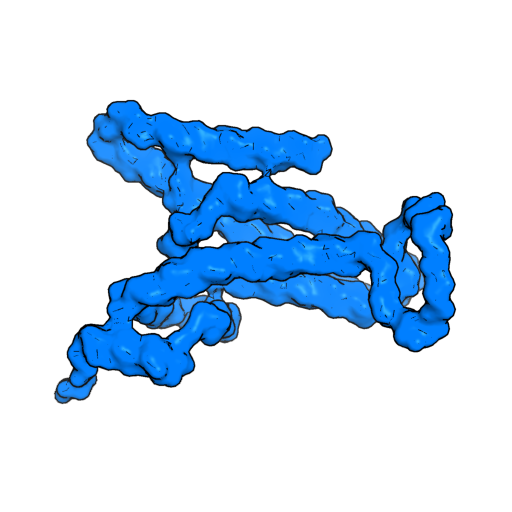? 2.359 7.095 -15.174 1.00 96.50 179 LYS A C 1
ATOM 1444 O O . LYS A 1 179 ? 2.030 7.482 -14.058 1.00 96.50 179 LYS A O 1
ATOM 1449 N N . ARG A 1 180 ? 2.468 5.801 -15.495 1.00 97.12 180 ARG A N 1
ATOM 1450 C CA . ARG A 1 180 ? 2.254 4.708 -14.531 1.00 97.12 180 ARG A CA 1
ATOM 1451 C C . ARG A 1 180 ? 3.259 4.758 -13.380 1.00 97.12 180 ARG A C 1
ATOM 1453 O O . ARG A 1 180 ? 2.847 4.726 -12.227 1.00 97.12 180 ARG A O 1
ATOM 1460 N N . LEU A 1 181 ? 4.546 4.943 -13.675 1.00 97.12 181 LEU A N 1
ATOM 1461 C CA . LEU A 1 181 ? 5.579 5.072 -12.644 1.00 97.12 181 LEU A CA 1
ATOM 1462 C C . LEU A 1 181 ? 5.336 6.292 -11.737 1.00 97.12 181 LEU A C 1
ATOM 1464 O O . LEU A 1 181 ? 5.428 6.188 -10.517 1.00 97.12 181 LEU A O 1
ATOM 1468 N N . SER A 1 182 ? 4.957 7.438 -12.315 1.00 97.94 182 SER A N 1
ATOM 1469 C CA . SER A 1 182 ? 4.557 8.620 -11.538 1.00 97.94 182 SER A CA 1
ATOM 1470 C C . SER A 1 182 ? 3.320 8.363 -10.674 1.00 97.94 182 SER A C 1
ATOM 1472 O O . SER A 1 182 ? 3.262 8.839 -9.545 1.00 97.94 182 SER A O 1
ATOM 1474 N N . TYR A 1 183 ? 2.340 7.608 -11.177 1.00 97.94 183 TYR A N 1
ATOM 1475 C CA . TYR A 1 183 ? 1.153 7.236 -10.410 1.00 97.94 183 TYR A CA 1
ATOM 1476 C C . TYR A 1 183 ? 1.506 6.344 -9.213 1.00 97.94 183 TYR A C 1
ATOM 1478 O O . TYR A 1 183 ? 1.080 6.645 -8.099 1.00 97.94 183 TYR A O 1
ATOM 1486 N N . ALA A 1 184 ? 2.348 5.323 -9.402 1.00 98.19 184 ALA A N 1
ATOM 1487 C CA . ALA A 1 184 ? 2.849 4.496 -8.303 1.00 98.19 184 ALA A CA 1
ATOM 1488 C C . ALA A 1 184 ? 3.584 5.336 -7.248 1.00 98.19 184 ALA A C 1
ATOM 1490 O O . ALA A 1 184 ? 3.332 5.188 -6.054 1.00 98.19 184 ALA A O 1
ATOM 1491 N N . LYS A 1 185 ? 4.413 6.294 -7.688 1.00 98.12 185 LYS A N 1
ATOM 1492 C CA . LYS A 1 185 ? 5.102 7.242 -6.801 1.00 98.12 185 LYS A CA 1
ATOM 1493 C C . LYS A 1 185 ? 4.119 8.020 -5.926 1.00 98.12 185 LYS A C 1
ATOM 1495 O O . LYS A 1 185 ? 4.318 8.141 -4.721 1.00 98.12 185 LYS A O 1
ATOM 1500 N N . THR A 1 186 ? 3.047 8.540 -6.521 1.00 98.31 186 THR A N 1
ATOM 1501 C CA . THR A 1 186 ? 1.982 9.222 -5.775 1.00 98.31 186 THR A CA 1
ATOM 1502 C C . THR A 1 186 ? 1.262 8.279 -4.813 1.00 98.31 186 THR A C 1
ATOM 1504 O O . THR A 1 186 ? 0.937 8.699 -3.707 1.00 98.31 186 THR A O 1
ATOM 1507 N N . CYS A 1 187 ? 1.031 7.023 -5.198 1.00 98.56 187 CYS A N 1
ATOM 1508 C CA . CYS A 1 187 ? 0.377 6.038 -4.338 1.00 98.56 187 CYS A CA 1
ATOM 1509 C C . CYS A 1 187 ? 1.203 5.734 -3.082 1.00 98.56 187 CYS A C 1
ATOM 1511 O O . CYS A 1 187 ? 0.660 5.817 -1.987 1.00 98.56 187 CYS A O 1
ATOM 1513 N N . VAL A 1 188 ? 2.514 5.501 -3.207 1.00 98.12 188 VAL A N 1
ATOM 1514 C CA . VAL A 1 188 ? 3.396 5.290 -2.039 1.00 98.12 188 VAL A CA 1
ATOM 1515 C C . VAL A 1 188 ? 3.351 6.487 -1.083 1.00 98.12 188 VAL A C 1
ATOM 1517 O O . VAL A 1 188 ? 3.193 6.315 0.123 1.00 98.12 188 VAL A O 1
ATOM 1520 N N . LEU A 1 189 ? 3.390 7.715 -1.613 1.00 97.56 189 LEU A N 1
ATOM 1521 C CA . LEU A 1 189 ? 3.272 8.925 -0.790 1.00 97.56 189 LEU A CA 1
ATOM 1522 C C . LEU A 1 189 ? 1.903 9.050 -0.111 1.00 97.56 189 LEU A C 1
ATOM 1524 O O . LEU A 1 189 ? 1.826 9.518 1.022 1.00 97.56 189 LEU A O 1
ATOM 1528 N N . LYS A 1 190 ? 0.820 8.644 -0.786 1.00 97.94 190 LYS A N 1
ATOM 1529 C CA . LYS A 1 190 ? -0.523 8.598 -0.191 1.00 97.94 190 LYS A CA 1
ATOM 1530 C C . LYS A 1 190 ? -0.588 7.600 0.963 1.00 97.94 190 LYS A C 1
ATOM 1532 O O . LYS A 1 190 ? -1.151 7.948 1.996 1.00 97.94 190 LYS A O 1
ATOM 1537 N N . VAL A 1 191 ? 0.001 6.412 0.806 1.00 98.00 191 VAL A N 1
ATOM 1538 C CA . VAL A 1 191 ? 0.089 5.405 1.876 1.00 98.00 191 VAL A CA 1
ATOM 1539 C C . VAL A 1 191 ? 0.814 5.995 3.078 1.00 98.00 191 VAL A C 1
ATOM 1541 O O . VAL A 1 191 ? 0.227 6.089 4.151 1.00 98.00 191 VAL A O 1
ATOM 1544 N N . PHE A 1 192 ? 2.041 6.482 2.882 1.00 96.81 192 PHE A N 1
ATOM 1545 C CA . PHE A 1 192 ? 2.853 7.055 3.956 1.00 96.81 192 PHE A CA 1
ATOM 1546 C C . PHE A 1 192 ? 2.141 8.219 4.662 1.00 96.81 192 PHE A C 1
ATOM 1548 O O . PHE A 1 192 ? 2.096 8.289 5.889 1.00 96.81 192 PHE A O 1
ATOM 1555 N N . ARG A 1 193 ? 1.501 9.107 3.890 1.00 96.31 193 ARG A N 1
ATOM 1556 C CA . ARG A 1 193 ? 0.683 10.195 4.436 1.00 96.31 193 ARG A CA 1
ATOM 1557 C C . ARG A 1 193 ? -0.498 9.678 5.254 1.00 96.31 193 ARG A C 1
ATOM 1559 O O . ARG A 1 193 ? -0.804 10.285 6.272 1.00 96.31 193 ARG A O 1
ATOM 1566 N N . SER A 1 194 ? -1.181 8.626 4.805 1.00 97.62 194 SER A N 1
ATOM 1567 C CA . SER A 1 194 ? -2.319 8.054 5.531 1.00 97.62 194 SER A CA 1
ATOM 1568 C C . SER A 1 194 ? -1.879 7.505 6.888 1.00 97.62 194 SER A C 1
ATOM 1570 O O . SER A 1 194 ? -2.490 7.838 7.900 1.00 97.62 194 SER A O 1
ATOM 1572 N N . LEU A 1 195 ? -0.759 6.772 6.921 1.00 96.62 195 LEU A N 1
ATOM 1573 C CA . LEU A 1 195 ? -0.155 6.263 8.157 1.00 96.62 195 LEU A CA 1
ATOM 1574 C C . LEU A 1 195 ? 0.198 7.408 9.118 1.00 96.62 195 LEU A C 1
ATOM 1576 O O . LEU A 1 195 ? -0.265 7.422 10.252 1.00 96.62 195 LEU A O 1
ATOM 1580 N N . LEU A 1 196 ? 0.923 8.432 8.652 1.00 95.88 196 LEU A N 1
ATOM 1581 C CA . LEU A 1 196 ? 1.245 9.606 9.478 1.00 95.88 196 LEU A CA 1
ATOM 1582 C C . LEU A 1 196 ? -0.001 10.336 9.986 1.00 95.88 196 LEU A C 1
ATOM 1584 O O . LEU A 1 196 ? -0.060 10.762 11.142 1.00 95.88 196 LEU A O 1
ATOM 1588 N N . GLN A 1 197 ? -0.989 10.521 9.108 1.00 95.88 197 GLN A N 1
ATOM 1589 C CA . GLN A 1 197 ? -2.208 11.236 9.449 1.00 95.88 197 GLN A CA 1
ATOM 1590 C C . GLN A 1 197 ? -2.963 10.511 10.558 1.00 95.88 197 GLN A C 1
ATOM 1592 O O . GLN A 1 197 ? -3.387 11.160 11.504 1.00 95.88 197 GLN A O 1
ATOM 1597 N N . GLN A 1 198 ? -3.140 9.200 10.438 1.00 95.31 198 GLN A N 1
ATOM 1598 C CA . GLN A 1 198 ? -3.993 8.432 11.341 1.00 95.31 198 GLN A CA 1
ATOM 1599 C C . GLN A 1 198 ? -3.272 8.045 12.634 1.00 95.31 198 GLN A C 1
ATOM 1601 O O . GLN A 1 198 ? -3.886 8.081 13.697 1.00 95.31 198 GLN A O 1
ATOM 1606 N N . SER A 1 199 ? -1.976 7.738 12.568 1.00 94.00 199 SER A N 1
ATOM 1607 C CA . SER A 1 199 ? -1.211 7.279 13.732 1.00 94.00 199 SER A CA 1
ATOM 1608 C C . SER A 1 199 ? -0.647 8.421 14.578 1.00 94.00 199 SER A C 1
ATOM 1610 O O . SER A 1 199 ? -0.479 8.242 15.779 1.00 94.00 199 SER A O 1
ATOM 1612 N N . CYS A 1 200 ? -0.385 9.600 13.997 1.00 94.44 200 CYS A N 1
ATOM 1613 C CA . CYS A 1 200 ? 0.209 10.726 14.730 1.00 94.44 200 CYS A CA 1
ATOM 1614 C C . CYS A 1 200 ? -0.661 11.984 14.680 1.00 94.44 200 CYS A C 1
ATOM 1616 O O . CYS A 1 200 ? -1.070 12.508 15.714 1.00 94.44 200 CYS A O 1
ATOM 1618 N N . LEU A 1 201 ? -0.943 12.504 13.481 1.00 94.81 201 LEU A N 1
ATOM 1619 C CA . LEU A 1 201 ? -1.488 13.861 13.344 1.00 94.81 201 LEU A CA 1
ATOM 1620 C C . LEU A 1 201 ? -2.931 13.977 13.841 1.00 94.81 201 LEU A C 1
ATOM 1622 O O . LEU A 1 201 ? -3.276 14.967 14.480 1.00 94.81 201 LEU A O 1
ATOM 1626 N N . GLN A 1 202 ? -3.770 12.983 13.558 1.00 95.06 202 GLN A N 1
ATOM 1627 C CA . GLN A 1 202 ? -5.167 12.972 13.971 1.00 95.06 202 GLN A CA 1
ATOM 1628 C C . GLN A 1 202 ? -5.300 12.904 15.506 1.00 95.06 202 GLN A C 1
ATOM 1630 O O . GLN A 1 202 ? -5.950 13.799 16.052 1.00 95.06 202 GLN A O 1
ATOM 1635 N N . PRO A 1 203 ? -4.612 11.985 16.222 1.00 94.81 203 PRO A N 1
ATOM 1636 C CA . PRO A 1 203 ? -4.559 12.020 17.685 1.00 94.81 203 PRO A CA 1
ATOM 1637 C C . PRO A 1 203 ? -4.083 13.364 18.249 1.00 94.81 203 PRO A C 1
ATOM 1639 O O . PRO A 1 203 ? -4.693 13.900 19.170 1.00 94.81 203 PRO A O 1
ATOM 1642 N N . LEU A 1 204 ? -3.035 13.961 17.670 1.00 93.88 204 LEU A N 1
ATOM 1643 C CA . LEU A 1 204 ? -2.521 15.264 18.111 1.00 93.88 204 LEU A CA 1
ATOM 1644 C C . LEU A 1 204 ? -3.558 16.385 17.972 1.00 93.88 204 LEU A C 1
ATOM 1646 O O . LEU A 1 204 ? -3.698 17.223 18.865 1.00 93.88 204 LEU A O 1
ATOM 1650 N N . ILE A 1 205 ? -4.296 16.404 16.860 1.00 94.00 205 ILE A N 1
ATOM 1651 C CA . ILE A 1 205 ? -5.362 17.382 16.620 1.00 94.00 205 ILE A CA 1
ATOM 1652 C C . ILE A 1 205 ? -6.481 17.208 17.652 1.00 94.00 205 ILE A C 1
ATOM 1654 O O . ILE A 1 205 ? -6.931 18.196 18.236 1.00 94.00 205 ILE A O 1
ATOM 1658 N N . GLU A 1 206 ? -6.914 15.973 17.898 1.00 94.25 206 GLU A N 1
ATOM 1659 C CA . GLU A 1 206 ? -7.995 15.659 18.838 1.00 94.25 206 GLU A CA 1
ATOM 1660 C C . GLU A 1 206 ? -7.620 16.010 20.284 1.00 94.25 206 GLU A C 1
ATOM 1662 O O . GLU A 1 206 ? -8.383 16.688 20.977 1.00 94.25 206 GLU A O 1
ATOM 1667 N N . LEU A 1 207 ? -6.412 15.646 20.721 1.00 93.94 207 LEU A N 1
ATOM 1668 C CA . LEU A 1 207 ? -5.890 15.986 22.049 1.00 93.94 207 LEU A CA 1
ATOM 1669 C C . LEU A 1 207 ? -5.732 17.499 22.235 1.00 93.94 207 LEU A C 1
ATOM 1671 O O . LEU A 1 207 ? -6.077 18.039 23.292 1.00 93.94 207 LEU A O 1
ATOM 1675 N N . GLY A 1 208 ? -5.271 18.200 21.195 1.00 90.38 208 GLY A N 1
ATOM 1676 C CA . GLY A 1 208 ? -5.169 19.657 21.186 1.00 90.38 208 GLY A CA 1
ATOM 1677 C C . GLY A 1 208 ? -6.532 20.340 21.332 1.00 90.38 208 GLY A C 1
ATOM 1678 O O . GLY A 1 208 ? -6.674 21.284 22.112 1.00 90.38 208 GLY A O 1
ATOM 1679 N N . GLN A 1 209 ? -7.562 19.830 20.649 1.00 92.19 209 GLN A N 1
ATOM 1680 C CA . GLN A 1 209 ? -8.944 20.307 20.795 1.00 92.19 209 GLN A CA 1
ATOM 1681 C C . GLN A 1 209 ? -9.508 20.016 22.192 1.00 92.19 209 GLN A C 1
ATOM 1683 O O . GLN A 1 209 ? -10.191 20.865 22.772 1.00 92.19 209 GLN A O 1
ATOM 1688 N N . ALA A 1 210 ? -9.178 18.854 22.759 1.00 92.25 210 ALA A N 1
ATOM 1689 C CA . ALA A 1 210 ? -9.584 18.444 24.100 1.00 92.25 210 ALA A CA 1
ATOM 1690 C C . ALA A 1 210 ? -8.771 19.107 25.233 1.00 92.25 210 ALA A C 1
ATOM 1692 O O . ALA A 1 210 ? -9.118 18.943 26.403 1.00 92.25 210 ALA A O 1
ATOM 1693 N N . LYS A 1 211 ? -7.714 19.872 24.909 1.00 89.25 211 LYS A N 1
ATOM 1694 C CA . LYS A 1 211 ? -6.778 20.510 25.859 1.00 89.25 211 LYS A CA 1
ATOM 1695 C C . LYS A 1 211 ? -6.130 19.517 26.839 1.00 89.25 211 LYS A C 1
ATOM 1697 O O . LYS A 1 211 ? -5.878 19.858 27.996 1.00 89.25 211 LYS A O 1
ATOM 1702 N N . GLN A 1 212 ? -5.861 18.294 26.386 1.00 84.44 212 GLN A N 1
ATOM 1703 C CA . GLN A 1 212 ? -5.286 17.216 27.200 1.00 84.44 212 GLN A CA 1
ATOM 1704 C C . GLN A 1 212 ? -3.751 17.253 27.189 1.00 84.44 212 GLN A C 1
ATOM 1706 O O . GLN A 1 212 ? -3.103 16.409 26.583 1.00 84.44 212 GLN A O 1
ATOM 1711 N N . VAL A 1 213 ? -3.183 18.253 27.870 1.00 83.56 213 VAL A N 1
ATOM 1712 C CA . VAL A 1 213 ? -1.731 18.511 27.907 1.00 83.56 213 VAL A CA 1
ATOM 1713 C C . VAL A 1 213 ? -0.948 17.326 28.487 1.00 83.56 213 VAL A C 1
ATOM 1715 O O . VAL A 1 213 ? -1.314 16.776 29.527 1.00 83.56 213 VAL A O 1
ATOM 1718 N N . GLY A 1 214 ? 0.163 16.980 27.839 1.00 85.25 214 GLY A N 1
ATOM 1719 C CA . GLY A 1 214 ? 1.068 15.886 28.188 1.00 85.25 214 GLY A CA 1
ATOM 1720 C C . GLY A 1 214 ? 0.741 14.549 27.514 1.00 85.25 214 GLY A C 1
ATOM 1721 O O . GLY A 1 214 ? 1.617 13.689 27.447 1.00 85.25 214 GLY A O 1
ATOM 1722 N N . GLN A 1 215 ? -0.471 14.363 26.980 1.00 91.06 215 GLN A N 1
ATOM 1723 C CA . GLN A 1 215 ? -0.851 13.128 26.274 1.00 91.06 215 GLN A CA 1
ATOM 1724 C C . GLN A 1 215 ? -0.425 13.133 24.800 1.00 91.06 215 GLN A C 1
ATOM 1726 O O . GLN A 1 215 ? -0.412 12.089 24.155 1.00 91.06 215 GLN A O 1
ATOM 1731 N N . GLU A 1 216 ? -0.045 14.295 24.270 1.00 92.12 216 GLU A N 1
ATOM 1732 C CA . GLU A 1 216 ? 0.481 14.481 22.918 1.00 92.12 216 GLU A CA 1
ATOM 1733 C C . GLU A 1 216 ? 1.900 13.927 22.731 1.00 92.12 216 GLU A C 1
ATOM 1735 O O . GLU A 1 216 ? 2.305 13.656 21.601 1.00 92.12 216 GLU A O 1
ATOM 1740 N N . ILE A 1 217 ? 2.654 13.760 23.824 1.00 92.19 217 ILE A N 1
ATOM 1741 C CA . ILE A 1 217 ? 4.093 13.461 23.790 1.00 92.19 217 ILE A CA 1
ATOM 1742 C C . ILE A 1 217 ? 4.406 12.187 22.988 1.00 92.19 217 ILE A C 1
ATOM 1744 O O . ILE A 1 217 ? 5.221 12.289 22.074 1.00 92.19 217 ILE A O 1
ATOM 1748 N N . PRO A 1 218 ? 3.742 11.034 23.209 1.00 92.94 218 PRO A N 1
ATOM 1749 C CA . PRO A 1 218 ? 4.067 9.810 22.471 1.00 92.94 218 PRO A CA 1
ATOM 1750 C C . PRO A 1 218 ? 3.848 9.944 20.958 1.00 92.94 218 PRO A C 1
ATOM 1752 O O . PRO A 1 218 ? 4.622 9.423 20.161 1.00 92.94 218 PRO A O 1
ATOM 1755 N N . TYR A 1 219 ? 2.815 10.684 20.545 1.00 94.06 219 TYR A N 1
ATOM 1756 C CA . TYR A 1 219 ? 2.513 10.910 19.130 1.00 94.06 219 TYR A CA 1
ATOM 1757 C C . TYR A 1 219 ? 3.508 11.874 18.474 1.00 94.06 219 TYR A C 1
ATOM 1759 O O . TYR A 1 219 ? 3.821 11.721 17.293 1.00 94.06 219 TYR A O 1
ATOM 1767 N N . LEU A 1 220 ? 4.016 12.860 19.225 1.00 93.38 220 LEU A N 1
ATOM 1768 C CA . LEU A 1 220 ? 5.106 13.727 18.772 1.00 93.38 220 LEU A CA 1
ATOM 1769 C C . LEU A 1 220 ? 6.416 12.947 18.647 1.00 93.38 220 LEU A C 1
ATOM 1771 O O . LEU A 1 220 ? 7.102 13.090 17.638 1.00 93.38 220 LEU A O 1
ATOM 1775 N N . GLU A 1 221 ? 6.752 12.124 19.641 1.00 93.44 221 GLU A N 1
ATOM 1776 C CA . GLU A 1 221 ? 7.950 11.279 19.632 1.00 93.44 221 GLU A CA 1
ATOM 1777 C C . GLU A 1 221 ? 7.941 10.323 18.438 1.00 93.44 221 GLU A C 1
ATOM 1779 O O . GLU A 1 221 ? 8.877 10.364 17.643 1.00 93.44 221 GLU A O 1
ATOM 1784 N N . SER A 1 222 ? 6.851 9.571 18.241 1.00 93.00 222 SER A N 1
ATOM 1785 C CA . SER A 1 222 ? 6.666 8.686 17.080 1.00 93.00 222 SER A CA 1
ATOM 1786 C C . SER A 1 222 ? 6.790 9.448 15.753 1.00 93.00 222 SER A C 1
ATOM 1788 O O . SER A 1 222 ? 7.534 9.038 14.858 1.00 93.00 222 SER A O 1
ATOM 1790 N N . PHE A 1 223 ? 6.152 10.621 15.633 1.00 94.12 223 PHE A N 1
ATOM 1791 C CA . PHE A 1 223 ? 6.275 11.457 14.437 1.00 94.12 223 PHE A CA 1
ATOM 1792 C C . PHE A 1 223 ? 7.733 11.849 14.158 1.00 94.12 223 PHE A C 1
ATOM 1794 O O . PHE A 1 223 ? 8.209 11.702 13.031 1.00 94.12 223 PHE A O 1
ATOM 1801 N N . PHE A 1 224 ? 8.456 12.349 15.164 1.00 93.44 224 PHE A N 1
ATOM 1802 C CA . PHE A 1 224 ? 9.850 12.754 14.989 1.00 93.44 224 PHE A CA 1
ATOM 1803 C C . PHE A 1 224 ? 10.764 11.565 14.707 1.00 93.44 224 PHE A C 1
ATOM 1805 O O . PHE A 1 224 ? 11.622 11.678 13.835 1.00 93.44 224 PHE A O 1
ATOM 1812 N N . GLU A 1 225 ? 10.574 10.438 15.389 1.00 93.31 225 GLU A N 1
ATOM 1813 C CA . GLU A 1 225 ? 11.339 9.213 15.166 1.00 93.31 225 GLU A CA 1
ATOM 1814 C C . GLU A 1 225 ? 11.214 8.746 13.712 1.00 93.31 225 GLU A C 1
ATOM 1816 O O . GLU A 1 225 ? 12.221 8.582 13.022 1.00 93.31 225 GLU A O 1
ATOM 1821 N N . VAL A 1 226 ? 9.984 8.627 13.207 1.00 93.06 226 VAL A N 1
ATOM 1822 C CA . VAL A 1 226 ? 9.716 8.173 11.836 1.00 93.06 226 VAL A CA 1
ATOM 1823 C C . VAL A 1 226 ? 10.322 9.128 10.813 1.00 93.06 226 VAL A C 1
ATOM 1825 O O . VAL A 1 226 ? 10.998 8.687 9.882 1.00 93.06 226 VAL A O 1
ATOM 1828 N N . ILE A 1 227 ? 10.122 10.439 10.977 1.00 91.25 227 ILE A N 1
ATOM 1829 C CA . ILE A 1 227 ? 10.665 11.435 10.046 1.00 91.25 227 ILE A CA 1
ATOM 1830 C C . ILE A 1 227 ? 12.199 11.440 10.075 1.00 91.25 227 ILE A C 1
ATOM 1832 O O . ILE A 1 227 ? 12.816 11.484 9.012 1.00 91.25 227 ILE A O 1
ATOM 1836 N N . CYS A 1 228 ? 12.823 11.355 11.252 1.00 90.69 228 CYS A N 1
ATOM 1837 C CA . CYS A 1 228 ? 14.279 11.272 11.381 1.00 90.69 228 CYS A CA 1
ATOM 1838 C C . CYS A 1 228 ? 14.835 10.016 10.703 1.00 90.69 228 CYS A C 1
ATOM 1840 O O . CYS A 1 228 ? 15.765 10.137 9.906 1.00 90.69 228 CYS A O 1
ATOM 1842 N N . ASN A 1 229 ? 14.224 8.851 10.937 1.00 88.50 229 ASN A N 1
ATOM 1843 C CA . ASN A 1 229 ? 14.630 7.592 10.310 1.00 88.50 229 ASN A CA 1
ATOM 1844 C C . ASN A 1 229 ? 14.533 7.666 8.776 1.00 88.50 229 ASN A C 1
ATOM 1846 O O . ASN A 1 229 ? 15.455 7.246 8.080 1.00 88.50 229 ASN A O 1
ATOM 1850 N N . CYS A 1 230 ? 13.480 8.292 8.237 1.00 85.56 230 CYS A N 1
ATOM 1851 C CA . CYS A 1 230 ? 13.340 8.498 6.790 1.00 85.56 230 CYS A CA 1
ATOM 1852 C C . CYS A 1 230 ? 14.376 9.485 6.216 1.00 85.56 230 CYS A C 1
ATOM 1854 O O . CYS A 1 230 ? 14.726 9.409 5.042 1.00 85.56 230 CYS A O 1
ATOM 1856 N N . LEU A 1 231 ? 14.865 10.444 7.011 1.00 79.50 231 LEU A N 1
ATOM 1857 C CA . LEU A 1 231 ? 15.883 11.409 6.575 1.00 79.50 231 LEU A CA 1
ATOM 1858 C C . LEU A 1 231 ? 17.301 10.830 6.598 1.00 79.50 231 LEU A C 1
ATOM 1860 O O . LEU A 1 231 ? 18.132 11.269 5.805 1.00 79.50 231 LEU A O 1
ATOM 1864 N N . THR A 1 232 ? 17.578 9.877 7.490 1.00 68.75 232 THR A N 1
ATOM 1865 C CA . THR A 1 232 ? 18.886 9.212 7.607 1.00 68.75 232 THR A CA 1
ATOM 1866 C C . THR A 1 232 ? 19.163 8.173 6.523 1.00 68.75 232 THR A C 1
ATOM 1868 O O . THR A 1 232 ? 20.309 7.770 6.370 1.00 68.75 232 THR A O 1
ATOM 1871 N N . GLU A 1 233 ? 18.155 7.752 5.755 1.00 58.09 233 GLU A N 1
ATOM 1872 C CA . GLU A 1 233 ? 18.310 6.805 4.636 1.00 58.09 233 GLU A CA 1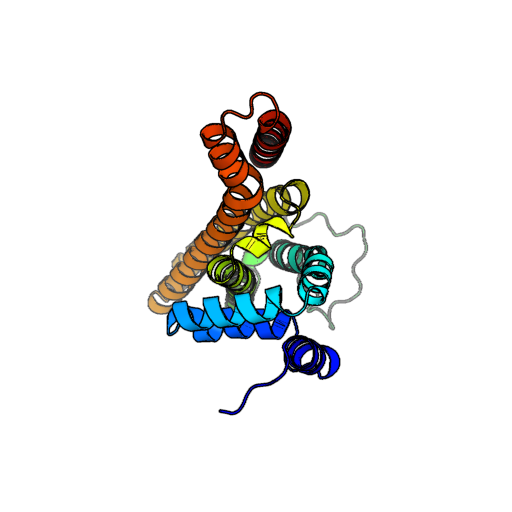
ATOM 1873 C C . GLU A 1 233 ? 18.841 7.450 3.334 1.00 58.09 233 GLU A C 1
ATOM 1875 O O . GLU A 1 233 ? 18.852 6.803 2.287 1.00 58.09 233 GLU A O 1
ATOM 1880 N N . LYS A 1 234 ? 19.298 8.709 3.391 1.00 45.06 234 LYS A N 1
ATOM 1881 C CA . LYS A 1 234 ? 19.867 9.461 2.260 1.00 45.06 234 LYS A CA 1
ATOM 1882 C C . LYS A 1 234 ? 21.387 9.420 2.178 1.00 45.06 234 LYS A C 1
ATOM 1884 O O . LYS A 1 234 ? 22.043 9.505 3.238 1.00 45.06 234 LYS A O 1
#

Organism: Amblyomma americanum (NCBI:txid6943)